Protein AF-A0A2S2PQ22-F1 (afdb_monomer_lite)

pLDDT: mean 82.18, std 16.9, range [36.16, 97.81]

Foldseek 3Di:
DQDDPLVLLLVLLVCVLLVVLVVSLVSLVVSLVVCVPDDDDSLVSVLSNLVSVLSNVLLQDALADDPDPPPDDDPCLCVSVVSLVVSLVSLVVVLVVHPDPVSVLVSVLSNLVSVLVNLVSVLSVVVSVCVVVVHDDDLVVSLVSLVVSVVSDDCRPPNNSNVLLVVLVSLLSNLLSQLVVCLVVLNLPSNVVSLVSNVVSLVVNVSSQPPPDDPDPDPDDDPDPSGHNVSVVSLVSSLVSVLSSCVSCVVVCVVPDPPVVSVVSCVVSVSCVVVVVVVVVVD

Sequence (283 aa):
MPKSQEEIVRLFFNYLSKSNYDEAKEFMERQRLVFLNNAWPKAMFDILCDFALAEKNYYDTNFEPSKNKMLERKEDENYLDFVYKTLYQDLEKLQTEVDDNYVIKLITTLLQFISVRLQFLELYDKLYEIGSLNSWINFSELSETVENIQNDLSNFSPIDQVLRIVRYELDCIQHLFKCHEHLGEWSYFDSLISLKESSDAFILWEKCYQNKEAWRFGSLFMSKSTLPPLLLWFKRFKHMTISKFMLYFYGILVRQSSLREVKNTSETKNLHFFTKMQQLKQK

Radius of gyration: 22.15 Å; chains: 1; bounding box: 46×39×76 Å

Secondary structure (DSSP, 8-state):
-PPPHHHHHHHHHHHHTTT-HHHHHHHHHHHHHHHTTSSS-HHHHHHHHHHHHHHHHHHH---SPPS-TTSSSSSSTTHHHHHHHHHHHHHHHHHHT---HHHHHHHHHHHHHHHHHHHHHHHHHHHHHHHHHTPPP-HHHHHHHHHHHHHH----TTSHHHHHHHHHHHHHHHHHHHHHHHHHTT-HHHHHHHHHHHHHHHHHHHHHHHT--S--S-TTS-----S-HHHHHHHHHHHHHHHHHHHHTHHHHHHHS-HHHHHHHHHHTT-HHHHHHHHHTT-

Organism: Schizaphis graminum (NCBI:txid13262)

Structure (mmCIF, N/CA/C/O backbone):
data_AF-A0A2S2PQ22-F1
#
_entry.id   AF-A0A2S2PQ22-F1
#
loop_
_atom_site.group_PDB
_atom_site.id
_atom_site.type_symbol
_atom_site.label_atom_id
_atom_site.label_alt_id
_atom_site.label_comp_id
_atom_site.label_asym_id
_atom_site.label_entity_id
_atom_site.label_seq_id
_atom_site.pdbx_PDB_ins_code
_atom_site.Cartn_x
_atom_site.Cartn_y
_atom_site.Cartn_z
_atom_site.occupancy
_atom_site.B_iso_or_equiv
_atom_site.auth_seq_id
_atom_site.auth_comp_id
_atom_site.auth_asym_id
_atom_site.auth_atom_id
_atom_site.pdbx_PDB_model_num
ATOM 1 N N . MET A 1 1 ? -16.456 -20.463 24.659 1.00 45.66 1 MET A N 1
ATOM 2 C CA . MET A 1 1 ? -15.633 -19.698 25.620 1.00 45.66 1 MET A CA 1
ATOM 3 C C . MET A 1 1 ? -15.332 -18.336 25.011 1.00 45.66 1 MET A C 1
ATOM 5 O O . MET A 1 1 ? -15.154 -18.300 23.796 1.00 45.66 1 MET A O 1
ATOM 9 N N . PRO A 1 2 ? -15.344 -17.239 25.787 1.00 61.03 2 PRO A N 1
ATOM 10 C CA . PRO A 1 2 ? -14.905 -15.936 25.290 1.00 61.03 2 PRO A CA 1
ATOM 11 C C . PRO A 1 2 ? -13.435 -16.033 24.857 1.00 61.03 2 PRO A C 1
ATOM 13 O O . PRO A 1 2 ? -12.626 -16.623 25.571 1.00 61.03 2 PRO A O 1
ATOM 16 N N . LYS A 1 3 ? -13.112 -15.521 23.665 1.00 70.88 3 LYS A N 1
ATOM 17 C CA . LYS A 1 3 ? -11.728 -15.453 23.166 1.00 70.88 3 LYS A CA 1
ATOM 18 C C . LYS A 1 3 ? -10.921 -14.474 24.020 1.00 70.88 3 LYS A C 1
ATOM 20 O O . LYS A 1 3 ? -11.492 -13.525 24.553 1.00 70.88 3 LYS A O 1
ATOM 25 N N . SER A 1 4 ? -9.611 -14.672 24.154 1.00 83.44 4 SER A N 1
ATOM 26 C CA . SER A 1 4 ? -8.767 -13.653 24.794 1.00 83.44 4 SER A CA 1
ATOM 27 C C . SER A 1 4 ? -8.693 -12.391 23.921 1.00 83.44 4 SER A C 1
ATOM 29 O O . SER A 1 4 ? -8.900 -12.462 22.707 1.00 83.44 4 SER A O 1
ATOM 31 N N . GLN A 1 5 ? -8.371 -11.236 24.518 1.00 83.88 5 GLN A N 1
ATOM 32 C CA . GLN A 1 5 ? -8.155 -9.989 23.766 1.00 83.88 5 GLN A CA 1
ATOM 33 C C . GLN A 1 5 ? -7.093 -10.175 22.670 1.00 83.88 5 GLN A C 1
ATOM 35 O O . GLN A 1 5 ? -7.298 -9.773 21.528 1.00 83.88 5 GLN A O 1
ATOM 40 N N . GLU A 1 6 ? -6.001 -10.870 22.990 1.00 86.88 6 GLU A N 1
ATOM 41 C CA . GLU A 1 6 ? -4.934 -11.173 22.036 1.00 86.88 6 GLU A CA 1
ATOM 42 C C . GLU A 1 6 ? -5.418 -12.029 20.861 1.00 86.88 6 GLU A C 1
ATOM 44 O O . GLU A 1 6 ? -5.073 -11.775 19.705 1.00 86.88 6 GLU A O 1
ATOM 49 N N . GLU A 1 7 ? -6.268 -13.023 21.123 1.00 88.56 7 GLU A N 1
ATOM 50 C CA . GLU A 1 7 ? -6.825 -13.856 20.065 1.00 88.56 7 GLU A CA 1
ATOM 51 C C . GLU A 1 7 ? -7.793 -13.071 19.166 1.00 88.56 7 GLU A C 1
ATOM 53 O O . GLU A 1 7 ? -7.784 -13.268 17.948 1.00 88.56 7 GLU A O 1
ATOM 58 N N . ILE A 1 8 ? -8.594 -12.163 19.734 1.00 89.81 8 ILE A N 1
ATOM 59 C CA . ILE A 1 8 ? -9.489 -11.269 18.980 1.00 89.81 8 ILE A CA 1
ATOM 60 C C . ILE A 1 8 ? -8.676 -10.384 18.034 1.00 89.81 8 ILE A C 1
ATOM 62 O O . ILE A 1 8 ? -8.945 -10.363 16.832 1.00 89.81 8 ILE A O 1
ATOM 66 N N . VAL A 1 9 ? -7.649 -9.718 18.561 1.00 91.19 9 VAL A N 1
ATOM 67 C CA . VAL A 1 9 ? -6.735 -8.858 17.800 1.00 91.19 9 VAL A CA 1
ATOM 68 C C . VAL A 1 9 ? -6.069 -9.646 16.677 1.00 91.19 9 VAL A C 1
ATOM 70 O O . VAL A 1 9 ? -6.156 -9.263 15.510 1.00 91.19 9 VAL A O 1
ATOM 73 N N . ARG A 1 10 ? -5.484 -10.805 16.994 1.00 91.44 10 ARG A N 1
ATOM 74 C CA . ARG A 1 10 ? -4.821 -11.669 16.009 1.00 91.44 10 ARG A CA 1
ATOM 75 C C . ARG A 1 10 ? -5.757 -12.077 14.872 1.00 91.44 10 ARG A C 1
ATOM 77 O O . ARG A 1 10 ? -5.345 -12.085 13.716 1.00 91.44 10 ARG A O 1
ATOM 84 N N . LEU A 1 11 ? -7.001 -12.445 15.180 1.00 92.81 11 LEU A N 1
ATOM 85 C CA . LEU A 1 11 ? -7.972 -12.853 14.163 1.00 92.81 11 LEU A CA 1
ATOM 86 C C . LEU A 1 11 ? -8.418 -11.684 13.286 1.00 92.81 11 LEU A C 1
ATOM 88 O O . LEU A 1 11 ? -8.532 -11.858 12.075 1.00 92.81 11 LEU A O 1
ATOM 92 N N . PHE A 1 12 ? -8.626 -10.508 13.871 1.00 94.19 12 PHE A N 1
ATOM 93 C CA . PHE A 1 12 ? -8.974 -9.301 13.129 1.00 94.19 12 PHE A CA 1
ATOM 94 C C . PHE A 1 12 ? -7.885 -8.904 12.128 1.00 94.19 12 PHE A C 1
ATOM 96 O O . PHE A 1 12 ? -8.161 -8.799 10.934 1.00 94.19 12 PHE A O 1
ATOM 103 N N . PHE A 1 13 ? -6.627 -8.803 12.568 1.00 93.75 13 PHE A N 1
ATOM 104 C CA . PHE A 1 13 ? -5.512 -8.498 11.664 1.00 93.75 13 PHE A CA 1
ATOM 105 C C . PHE A 1 13 ? -5.231 -9.632 10.660 1.00 93.75 13 PHE A C 1
ATOM 107 O O . PHE A 1 13 ? -4.723 -9.381 9.567 1.00 93.75 13 PHE A O 1
ATOM 114 N N . ASN A 1 14 ? -5.637 -10.871 10.954 1.00 92.25 14 ASN A N 1
ATOM 115 C CA . ASN A 1 14 ? -5.610 -11.964 9.979 1.00 92.25 14 ASN A CA 1
ATOM 116 C C . ASN A 1 14 ? -6.673 -11.821 8.879 1.00 92.25 14 ASN A C 1
ATOM 118 O O . ASN A 1 14 ? -6.410 -12.211 7.744 1.00 92.25 14 ASN A O 1
ATOM 122 N N . TYR A 1 15 ? -7.850 -11.262 9.173 1.00 93.00 15 TYR A N 1
ATOM 123 C CA . TYR A 1 15 ? -8.813 -10.915 8.123 1.00 93.00 15 TYR A CA 1
ATOM 124 C C . TYR A 1 15 ? -8.281 -9.779 7.247 1.00 93.00 15 TYR A C 1
ATOM 126 O O . TYR A 1 15 ? -8.257 -9.907 6.023 1.00 93.00 15 TYR A O 1
ATOM 134 N N . LEU A 1 16 ? -7.764 -8.716 7.867 1.00 92.81 16 LEU A N 1
ATOM 135 C CA . LEU A 1 16 ? -7.180 -7.582 7.150 1.00 92.81 16 LEU A CA 1
ATOM 136 C C . LEU A 1 16 ? -5.977 -7.982 6.279 1.00 92.81 16 LEU A C 1
ATOM 138 O O . LEU A 1 16 ? -5.870 -7.527 5.144 1.00 92.81 16 LEU A O 1
ATOM 142 N N . SER A 1 17 ? -5.108 -8.887 6.749 1.00 91.06 17 SER A N 1
ATOM 143 C CA . SER A 1 17 ? -3.941 -9.352 5.973 1.00 91.06 17 SER A CA 1
ATOM 144 C C . SER A 1 17 ? -4.299 -10.209 4.748 1.00 91.06 17 SER A C 1
ATOM 146 O O . SER A 1 17 ? -3.458 -10.474 3.885 1.00 91.06 17 SER A O 1
ATOM 148 N N . LYS A 1 18 ? -5.560 -10.636 4.661 1.00 89.94 18 LYS A N 1
ATOM 149 C CA . LYS A 1 18 ? -6.150 -11.327 3.509 1.00 89.94 18 LYS A CA 1
ATOM 150 C C . LYS A 1 18 ? -7.113 -10.430 2.733 1.00 89.94 18 LYS A C 1
ATOM 152 O O . LYS A 1 18 ? -7.864 -10.929 1.902 1.00 89.94 18 LYS A O 1
ATOM 157 N N . SER A 1 19 ? -7.120 -9.131 3.035 1.00 88.94 19 SER A N 1
ATOM 158 C CA . SER A 1 19 ? -7.988 -8.138 2.402 1.00 88.94 19 SER A CA 1
ATOM 159 C C . SER A 1 19 ? -9.490 -8.435 2.546 1.00 88.94 19 SER A C 1
ATOM 161 O O . SER A 1 19 ? -10.295 -8.044 1.699 1.00 88.94 19 SER A O 1
ATOM 163 N N . ASN A 1 20 ? -9.867 -9.107 3.641 1.00 90.69 20 ASN A N 1
ATOM 164 C CA . ASN A 1 20 ? -11.245 -9.421 4.025 1.00 90.69 20 ASN A CA 1
ATOM 165 C C . ASN A 1 20 ? -11.770 -8.355 5.000 1.00 90.69 20 ASN A C 1
ATOM 167 O O . ASN A 1 20 ? -11.992 -8.616 6.184 1.00 90.69 20 ASN A O 1
ATOM 171 N N . TYR A 1 21 ? -11.865 -7.113 4.521 1.00 92.38 21 TYR A N 1
ATOM 172 C CA . TYR A 1 21 ? -12.184 -5.946 5.351 1.00 92.38 21 TYR A CA 1
ATOM 173 C C . TYR A 1 21 ? -13.610 -5.979 5.912 1.00 92.38 21 TYR A C 1
ATOM 175 O O . TYR A 1 21 ? -13.822 -5.641 7.077 1.00 92.38 21 TYR A O 1
ATOM 183 N N . ASP A 1 22 ? -14.578 -6.429 5.108 1.00 91.69 22 ASP A N 1
ATOM 184 C CA . ASP A 1 22 ? -15.981 -6.516 5.522 1.00 91.69 22 ASP A CA 1
ATOM 185 C C . ASP A 1 22 ? -16.152 -7.587 6.613 1.00 91.69 22 ASP A C 1
ATOM 187 O O . ASP A 1 22 ? -16.765 -7.336 7.651 1.00 91.69 22 ASP A O 1
ATOM 191 N N . GLU A 1 23 ? -15.509 -8.748 6.454 1.00 93.69 23 GLU A N 1
ATOM 192 C CA . GLU A 1 23 ? -15.498 -9.805 7.465 1.00 93.69 23 GLU A CA 1
ATOM 193 C C . GLU A 1 23 ? -14.753 -9.385 8.738 1.00 93.69 23 GLU A C 1
ATOM 195 O O . GLU A 1 23 ? -15.161 -9.768 9.837 1.00 93.69 23 GLU A O 1
ATOM 200 N N . ALA A 1 24 ? -13.681 -8.593 8.619 1.00 94.75 24 ALA A N 1
ATOM 201 C CA . ALA A 1 24 ? -12.964 -8.038 9.766 1.00 94.75 24 ALA A CA 1
ATOM 202 C C . ALA A 1 24 ? -13.873 -7.115 10.594 1.00 94.75 24 ALA A C 1
ATOM 204 O O . ALA A 1 24 ? -13.927 -7.240 11.822 1.00 94.75 24 ALA A O 1
ATOM 205 N N . LYS A 1 25 ? -14.622 -6.234 9.919 1.00 95.56 25 LYS A N 1
ATOM 206 C CA . LYS A 1 25 ? -15.601 -5.344 10.548 1.00 95.56 25 LYS A CA 1
ATOM 207 C C . LYS A 1 25 ? -16.723 -6.132 11.218 1.00 95.56 25 LYS A C 1
ATOM 209 O O . LYS A 1 25 ? -16.941 -5.973 12.417 1.00 95.56 25 LYS A O 1
ATOM 214 N N . GLU A 1 26 ? -17.386 -7.032 10.488 1.00 94.56 26 GLU A N 1
ATOM 215 C CA . GLU A 1 26 ? -18.457 -7.865 11.051 1.00 94.56 26 GLU A CA 1
ATOM 216 C C . GLU A 1 26 ? -17.972 -8.679 12.258 1.00 94.56 26 GLU A C 1
ATOM 218 O O . GLU A 1 26 ? -18.692 -8.855 13.244 1.00 94.56 26 GLU A O 1
ATOM 223 N N . PHE A 1 27 ? -16.740 -9.194 12.199 1.00 94.12 27 PHE A N 1
ATOM 224 C CA . PHE A 1 27 ? -16.133 -9.911 13.311 1.00 94.12 27 PHE A CA 1
ATOM 225 C C . PHE A 1 27 ? -16.021 -9.026 14.558 1.00 94.12 27 PHE A C 1
ATOM 227 O O . PHE A 1 27 ? -16.414 -9.473 15.641 1.00 94.12 27 PHE A O 1
ATOM 234 N N . MET A 1 28 ? -15.542 -7.787 14.416 1.00 93.38 28 MET A N 1
ATOM 235 C CA . MET A 1 28 ? -15.415 -6.846 15.533 1.00 93.38 28 MET A CA 1
ATOM 236 C C . MET A 1 28 ? -16.765 -6.391 16.085 1.00 93.38 28 MET A C 1
ATOM 238 O O . MET A 1 28 ? -16.939 -6.378 17.304 1.00 93.38 28 MET A O 1
ATOM 242 N N . GLU A 1 29 ? -17.760 -6.140 15.235 1.00 92.56 29 GLU A N 1
ATOM 243 C CA . GLU A 1 29 ? -19.125 -5.819 15.674 1.00 92.56 29 GLU A CA 1
ATOM 244 C C . GLU A 1 29 ? -19.740 -6.955 16.505 1.00 92.56 29 GLU A C 1
ATOM 246 O O . GLU A 1 29 ? -20.375 -6.709 17.535 1.00 92.56 29 GLU A O 1
ATOM 251 N N . ARG A 1 30 ? -19.504 -8.215 16.110 1.00 90.75 30 ARG A N 1
ATOM 252 C CA . ARG A 1 30 ? -19.938 -9.394 16.877 1.00 90.75 30 ARG A CA 1
ATOM 253 C C . ARG A 1 30 ? -19.198 -9.511 18.206 1.00 90.75 30 ARG A C 1
ATOM 255 O O . ARG A 1 30 ? -19.835 -9.816 19.212 1.00 90.75 30 ARG A O 1
ATOM 262 N N . GLN A 1 31 ? -17.881 -9.281 18.238 1.00 88.19 31 GLN A N 1
ATOM 263 C CA . GLN A 1 31 ? -17.128 -9.305 19.500 1.00 88.19 31 GLN A CA 1
ATOM 264 C C . GLN A 1 31 ? -17.596 -8.199 20.449 1.00 88.19 31 GLN A C 1
ATOM 266 O O . GLN A 1 31 ? -17.778 -8.473 21.633 1.00 88.19 31 GLN A O 1
ATOM 271 N N . ARG A 1 32 ? -17.896 -6.999 19.936 1.00 87.31 32 ARG A N 1
ATOM 272 C CA . ARG A 1 32 ? -18.442 -5.891 20.730 1.00 87.31 32 ARG A CA 1
ATOM 273 C C . ARG A 1 32 ? -19.665 -6.341 21.530 1.00 87.31 32 ARG A C 1
ATOM 275 O O . ARG A 1 32 ? -19.692 -6.142 22.735 1.00 87.31 32 ARG A O 1
ATOM 282 N N . LEU A 1 33 ? -20.624 -7.031 20.902 1.00 83.25 33 LEU A N 1
ATOM 283 C CA . LEU A 1 33 ? -21.841 -7.527 21.568 1.00 83.25 33 LEU A CA 1
ATOM 284 C C . LEU A 1 33 ? -21.566 -8.551 22.684 1.00 83.25 33 LEU A C 1
ATOM 286 O O . LEU A 1 33 ? -22.302 -8.599 23.666 1.00 83.25 33 LEU A O 1
ATOM 290 N N . VAL A 1 34 ? -20.517 -9.363 22.542 1.00 80.69 34 VAL A N 1
ATOM 291 C CA . VAL A 1 34 ? -20.142 -10.403 23.517 1.00 80.69 34 VAL A CA 1
ATOM 292 C C . VAL A 1 34 ? -19.378 -9.814 24.710 1.00 80.69 34 VAL A C 1
ATOM 294 O O . VAL A 1 34 ? -19.483 -10.335 25.820 1.00 80.69 34 VAL A O 1
ATOM 297 N N . PHE A 1 35 ? -18.629 -8.729 24.499 1.00 74.06 35 PHE A N 1
ATOM 298 C CA . PHE A 1 35 ? -17.703 -8.148 25.477 1.00 74.06 35 PHE A CA 1
ATOM 299 C C . PHE A 1 35 ? -18.180 -6.837 26.117 1.00 74.06 35 PHE A C 1
ATOM 301 O O . PHE A 1 35 ? -17.424 -6.246 26.879 1.00 74.06 35 PHE A O 1
ATOM 308 N N . LEU A 1 36 ? -19.437 -6.422 25.904 1.00 60.56 36 LEU A N 1
ATOM 309 C CA . LEU A 1 36 ? -20.030 -5.201 26.486 1.00 60.56 36 LEU A CA 1
ATOM 310 C C . LEU A 1 36 ? -19.857 -5.058 28.016 1.00 60.56 36 LEU A C 1
ATOM 312 O O . LEU A 1 36 ? -19.952 -3.945 28.521 1.00 60.56 36 LEU A O 1
ATOM 316 N N . ASN A 1 37 ? -19.574 -6.153 28.735 1.00 57.59 37 ASN A N 1
ATOM 317 C CA . ASN A 1 37 ? -19.413 -6.181 30.193 1.00 57.59 37 ASN A CA 1
ATOM 318 C C . ASN A 1 37 ? -17.973 -6.461 30.689 1.00 57.59 37 ASN A C 1
ATOM 320 O O . ASN A 1 37 ? -17.785 -6.591 31.895 1.00 57.59 37 ASN A O 1
ATOM 324 N N . ASN A 1 38 ? -16.964 -6.570 29.810 1.00 60.41 38 ASN A N 1
ATOM 325 C CA . ASN A 1 38 ? -15.583 -6.929 30.178 1.00 60.41 38 ASN A CA 1
ATOM 326 C C . ASN A 1 38 ? -14.539 -5.957 29.594 1.00 60.41 38 ASN A C 1
ATOM 328 O O . ASN A 1 38 ? -14.633 -5.632 28.421 1.00 60.41 38 ASN A O 1
ATOM 332 N N . ALA A 1 39 ? -13.526 -5.616 30.410 1.00 66.50 39 ALA A N 1
ATOM 333 C CA . ALA A 1 39 ? -12.152 -5.092 30.203 1.00 66.50 39 ALA A CA 1
ATOM 334 C C . ALA A 1 39 ? -11.712 -4.284 28.948 1.00 66.50 39 ALA A C 1
ATOM 336 O O . ALA A 1 39 ? -10.720 -3.570 29.052 1.00 66.50 39 ALA A O 1
ATOM 337 N N . TRP A 1 40 ? -12.354 -4.371 27.778 1.00 79.50 40 TRP A N 1
ATOM 338 C CA . TRP A 1 40 ? -11.997 -3.591 26.586 1.00 79.50 40 TRP A CA 1
ATOM 339 C C . TRP A 1 40 ? -12.886 -2.350 26.444 1.00 79.50 40 TRP A C 1
ATOM 341 O O . TRP A 1 40 ? -14.112 -2.471 26.517 1.00 79.50 40 TRP A O 1
ATOM 351 N N . PRO A 1 41 ? -12.310 -1.162 26.193 1.00 83.44 41 PRO A N 1
ATOM 352 C CA . PRO A 1 41 ? -13.096 0.040 25.959 1.00 83.44 41 PRO A CA 1
ATOM 353 C C . PRO A 1 41 ? -14.012 -0.134 24.750 1.00 83.44 41 PRO A C 1
ATOM 355 O O . PRO A 1 41 ? -13.570 -0.563 23.685 1.00 83.44 41 PRO A O 1
ATOM 358 N N . LYS A 1 42 ? -15.284 0.259 24.876 1.00 86.69 42 LYS A N 1
ATOM 359 C CA . LYS A 1 42 ? -16.239 0.216 23.756 1.00 86.69 42 LYS A CA 1
ATOM 360 C C . LYS A 1 42 ? -15.704 0.958 22.523 1.00 86.69 42 LYS A C 1
ATOM 362 O O . LYS A 1 42 ? -15.808 0.433 21.419 1.00 86.69 42 LYS A O 1
ATOM 367 N N . ALA A 1 43 ? -15.085 2.120 22.744 1.00 90.25 43 ALA A N 1
ATOM 368 C CA . ALA A 1 43 ? -14.474 2.936 21.698 1.00 90.25 43 ALA A CA 1
ATOM 369 C C . ALA A 1 43 ? -13.436 2.160 20.870 1.00 90.25 43 ALA A C 1
ATOM 371 O O . ALA A 1 43 ? -13.349 2.368 19.667 1.00 90.25 43 ALA A O 1
ATOM 372 N N . MET A 1 44 ? -12.718 1.203 21.472 1.00 91.38 44 MET A N 1
ATOM 373 C CA . MET A 1 44 ? -11.737 0.387 20.754 1.00 91.38 44 MET A CA 1
ATOM 374 C C . MET A 1 44 ? -12.382 -0.444 19.640 1.00 91.38 44 MET A C 1
ATOM 376 O O . MET A 1 44 ? -11.834 -0.556 18.548 1.00 91.38 44 MET A O 1
ATOM 380 N N . PHE A 1 45 ? -13.564 -1.017 19.886 1.00 91.94 45 PHE A N 1
ATOM 381 C CA . PHE A 1 45 ? -14.274 -1.788 18.862 1.00 91.94 45 PHE A CA 1
ATOM 382 C C . PHE A 1 45 ? -14.750 -0.905 17.711 1.00 91.94 45 PHE A C 1
ATOM 384 O O . PHE A 1 45 ? -14.666 -1.325 16.559 1.00 91.94 45 PHE A O 1
ATOM 391 N N . ASP A 1 46 ? -15.246 0.291 18.029 1.00 93.00 46 ASP A N 1
ATOM 392 C CA . ASP A 1 46 ? -15.745 1.245 17.039 1.00 93.00 46 ASP A CA 1
ATOM 393 C C . ASP A 1 46 ? -14.582 1.720 16.144 1.00 93.00 46 ASP A C 1
ATOM 395 O O . ASP A 1 46 ? -14.643 1.553 14.926 1.00 93.00 46 ASP A O 1
ATOM 399 N N . ILE A 1 47 ? -13.456 2.115 16.750 1.00 95.56 47 ILE A N 1
ATOM 400 C CA . ILE A 1 47 ? -12.220 2.494 16.045 1.00 95.56 47 ILE A CA 1
ATOM 401 C C . ILE A 1 47 ? -11.710 1.366 15.138 1.00 95.56 47 ILE A C 1
ATOM 403 O O . ILE A 1 47 ? -11.333 1.617 13.998 1.00 95.56 47 ILE A O 1
ATOM 407 N N . LEU A 1 48 ? -11.690 0.109 15.600 1.00 95.50 48 LEU A N 1
ATOM 408 C CA . LEU A 1 48 ? -11.228 -1.014 14.771 1.00 95.50 48 LEU A CA 1
ATOM 409 C C . LEU A 1 48 ? -12.174 -1.307 13.594 1.00 95.50 48 LEU A C 1
ATOM 411 O O . LEU A 1 48 ? -11.714 -1.718 12.527 1.00 95.50 48 LEU A O 1
ATOM 415 N N . CYS A 1 49 ? -13.482 -1.092 13.755 1.00 95.75 49 CYS A N 1
ATOM 416 C CA . CYS A 1 49 ? -14.430 -1.196 12.645 1.00 95.75 49 CYS A CA 1
ATOM 417 C C . CYS A 1 49 ? -14.168 -0.113 11.595 1.00 95.75 49 CYS A C 1
ATOM 419 O O . CYS A 1 49 ? -14.105 -0.420 10.402 1.00 95.75 49 CYS A O 1
ATOM 421 N N . ASP A 1 50 ? -13.975 1.126 12.039 1.00 95.94 50 ASP A N 1
ATOM 422 C CA . ASP A 1 50 ? -13.695 2.263 11.164 1.00 95.94 50 ASP A CA 1
ATOM 423 C C . ASP A 1 50 ? -12.326 2.123 10.486 1.00 95.94 50 ASP A C 1
ATOM 425 O O . ASP A 1 50 ? -12.200 2.371 9.289 1.00 95.94 50 ASP A O 1
ATOM 429 N N . PHE A 1 51 ? -11.327 1.593 11.194 1.00 96.38 51 PHE A N 1
ATOM 430 C CA . PHE A 1 51 ? -10.018 1.249 10.642 1.00 96.38 51 PHE A CA 1
ATOM 431 C C . PHE A 1 51 ? -10.111 0.220 9.505 1.00 96.38 51 PHE A C 1
ATOM 433 O O . PHE A 1 51 ? -9.482 0.388 8.461 1.00 96.38 51 PHE A O 1
ATOM 440 N N . ALA A 1 52 ? -10.919 -0.836 9.664 1.00 96.06 52 ALA A N 1
ATOM 441 C CA . ALA A 1 52 ? -11.115 -1.830 8.606 1.00 96.06 52 ALA A CA 1
ATOM 442 C C . ALA A 1 52 ? -11.738 -1.213 7.340 1.00 96.06 52 ALA A C 1
ATOM 444 O O . ALA A 1 52 ? -11.347 -1.564 6.225 1.00 96.06 52 ALA A O 1
ATOM 445 N N . LEU A 1 53 ? -12.682 -0.281 7.505 1.00 94.25 53 LEU A N 1
ATOM 446 C CA . LEU A 1 53 ? -13.285 0.455 6.391 1.00 94.25 53 LEU A CA 1
ATOM 447 C C . LEU A 1 53 ? -12.301 1.433 5.750 1.00 94.25 53 LEU A C 1
ATOM 449 O O . LEU A 1 53 ? -12.255 1.516 4.525 1.00 94.25 53 LEU A O 1
ATOM 453 N N . ALA A 1 54 ? -11.507 2.141 6.555 1.00 94.94 54 ALA A N 1
ATOM 454 C CA . ALA A 1 54 ? -10.478 3.052 6.068 1.00 94.94 54 ALA A CA 1
ATOM 455 C C . ALA A 1 54 ? -9.468 2.310 5.181 1.00 94.94 54 ALA A C 1
ATOM 457 O O . ALA A 1 54 ? -9.240 2.724 4.048 1.00 94.94 54 ALA A O 1
ATOM 458 N N . GLU A 1 55 ? -8.962 1.154 5.627 1.00 94.12 55 GLU A N 1
ATOM 459 C CA . GLU A 1 55 ? -8.042 0.332 4.829 1.00 94.12 55 GLU A CA 1
ATOM 460 C C . GLU A 1 55 ? -8.688 -0.196 3.540 1.00 94.12 55 GLU A C 1
ATOM 462 O O . GLU A 1 55 ? -8.043 -0.210 2.491 1.00 94.12 55 GLU A O 1
ATOM 467 N N . LYS A 1 56 ? -9.967 -0.593 3.573 1.00 92.31 56 LYS A N 1
ATOM 468 C CA . LYS A 1 56 ? -10.703 -0.973 2.356 1.00 92.31 56 LYS A CA 1
ATOM 469 C C . LYS A 1 56 ? -10.743 0.185 1.359 1.00 92.31 56 LYS A C 1
ATOM 471 O O . LYS A 1 56 ? -10.356 0.019 0.204 1.00 92.31 56 LYS A O 1
ATOM 476 N N . ASN A 1 57 ? -11.179 1.353 1.826 1.00 90.75 57 ASN A N 1
ATOM 477 C CA . ASN A 1 57 ? -11.317 2.553 1.010 1.00 90.75 57 ASN A CA 1
ATOM 478 C C . ASN A 1 57 ? -9.964 3.027 0.467 1.00 90.75 57 ASN A C 1
ATOM 480 O O . ASN A 1 57 ? -9.896 3.483 -0.671 1.00 90.75 57 ASN A O 1
ATOM 484 N N . TYR A 1 58 ? -8.884 2.871 1.233 1.00 92.94 58 TYR A N 1
ATOM 485 C CA . TYR A 1 58 ? -7.526 3.169 0.789 1.00 92.94 58 TYR A CA 1
ATOM 486 C C . TYR A 1 58 ? -7.138 2.370 -0.458 1.00 92.94 58 TYR A C 1
ATOM 488 O O . TYR A 1 58 ? -6.743 2.949 -1.468 1.00 92.94 58 TYR A O 1
ATOM 496 N N . TYR A 1 59 ? -7.314 1.046 -0.436 1.00 90.19 59 TYR A N 1
ATOM 497 C CA . TYR A 1 59 ? -6.996 0.208 -1.597 1.00 90.19 59 TYR A CA 1
ATOM 498 C C . TYR A 1 59 ? -7.984 0.394 -2.760 1.00 90.19 59 TYR A C 1
ATOM 500 O O . TYR A 1 59 ? -7.592 0.249 -3.926 1.00 90.19 59 TYR A O 1
ATOM 508 N N . ASP A 1 60 ? -9.238 0.737 -2.452 1.00 87.50 60 ASP A N 1
ATOM 509 C CA . ASP A 1 60 ? -10.281 1.043 -3.435 1.00 87.50 60 ASP A CA 1
ATOM 510 C C . ASP A 1 60 ? -10.132 2.439 -4.073 1.00 87.50 60 ASP A C 1
ATOM 512 O O . ASP A 1 60 ? -10.738 2.717 -5.112 1.00 87.50 60 ASP A O 1
ATOM 516 N N . THR A 1 61 ? -9.281 3.304 -3.517 1.00 85.69 61 THR A N 1
ATOM 517 C CA . THR A 1 61 ? -9.038 4.649 -4.044 1.00 85.69 61 THR A CA 1
ATOM 518 C C . THR A 1 61 ? -8.188 4.608 -5.308 1.00 85.69 61 THR A C 1
ATOM 520 O O . THR A 1 61 ? -7.188 3.895 -5.419 1.00 85.69 61 THR A O 1
ATOM 523 N N . ASN A 1 62 ? -8.599 5.399 -6.300 1.00 81.62 62 ASN A N 1
ATOM 524 C CA . ASN A 1 62 ? -7.861 5.557 -7.543 1.00 81.62 62 ASN A CA 1
ATOM 525 C C . ASN A 1 62 ? -7.009 6.832 -7.520 1.00 81.62 62 ASN A C 1
ATOM 527 O O . ASN A 1 62 ? -7.511 7.929 -7.776 1.00 81.62 62 ASN A O 1
ATOM 531 N N . PHE A 1 63 ? -5.709 6.656 -7.304 1.00 78.81 63 PHE A N 1
ATOM 532 C CA . PHE A 1 63 ? -4.721 7.737 -7.269 1.00 78.81 63 PHE A CA 1
ATOM 533 C C . PHE A 1 63 ? -4.291 8.233 -8.670 1.00 78.81 63 PHE A C 1
ATOM 535 O O . PHE A 1 63 ? -3.532 9.191 -8.793 1.00 78.81 63 PHE A O 1
ATOM 542 N N . GLU A 1 64 ? -4.782 7.637 -9.768 1.00 73.50 64 GLU A N 1
ATOM 543 C CA . GLU A 1 64 ? -4.443 8.086 -11.129 1.00 73.50 64 GLU A CA 1
ATOM 544 C C . GLU A 1 64 ? -5.131 9.400 -11.513 1.00 73.50 64 GLU A C 1
ATOM 546 O O . GLU A 1 64 ? -6.336 9.514 -11.315 1.00 73.50 64 GLU A O 1
ATOM 551 N N . PRO A 1 65 ? -4.462 10.353 -12.184 1.00 65.75 65 PRO A N 1
ATOM 552 C CA . PRO A 1 65 ? -5.136 11.530 -12.716 1.00 65.75 65 PRO A CA 1
ATOM 553 C C . PRO A 1 65 ? -6.220 11.190 -13.743 1.00 65.75 65 PRO A C 1
ATOM 555 O O . PRO A 1 65 ? -5.948 10.622 -14.803 1.00 65.75 65 PRO A O 1
ATOM 558 N N . SER A 1 66 ? -7.471 11.566 -13.449 1.00 61.62 66 SER A N 1
ATOM 559 C CA . SER A 1 66 ? -8.580 11.391 -14.386 1.00 61.62 66 SER A CA 1
ATOM 560 C C . SER A 1 66 ? -8.525 12.459 -15.485 1.00 61.62 66 SER A C 1
ATOM 562 O O . SER A 1 66 ? -8.310 13.647 -15.242 1.00 61.62 66 SER A O 1
ATOM 564 N N . LYS A 1 67 ? -8.721 12.040 -16.742 1.00 54.47 67 LYS A N 1
ATOM 565 C CA . LYS A 1 67 ? -8.703 12.954 -17.901 1.00 54.47 67 LYS A CA 1
ATOM 566 C C . LYS A 1 67 ? -9.922 13.885 -17.962 1.00 54.47 67 LYS A C 1
ATOM 568 O O . LYS A 1 67 ? -9.874 14.890 -18.663 1.00 54.47 67 LYS A O 1
ATOM 573 N N . ASN A 1 68 ? -10.986 13.582 -17.216 1.00 50.41 68 ASN A N 1
ATOM 574 C CA . ASN A 1 68 ? -12.223 14.359 -17.181 1.00 50.41 68 ASN A CA 1
ATOM 575 C C . ASN A 1 68 ? -12.384 15.036 -15.811 1.00 50.41 68 ASN A C 1
ATOM 577 O O . ASN A 1 68 ? -13.052 14.517 -14.924 1.00 50.41 68 ASN A O 1
ATOM 581 N N . LYS A 1 69 ? -11.807 16.234 -15.662 1.00 50.62 69 LYS A N 1
ATOM 582 C CA . LYS A 1 69 ? -11.854 17.065 -14.439 1.00 50.62 69 LYS A CA 1
ATOM 583 C C . LYS A 1 69 ? -13.253 17.567 -14.026 1.00 50.62 69 LYS A C 1
ATOM 585 O O . LYS A 1 69 ? -13.355 18.339 -13.080 1.00 50.62 69 LYS A O 1
ATOM 590 N N . MET A 1 70 ? -14.325 17.199 -14.729 1.00 41.62 70 MET A N 1
ATOM 591 C CA . MET A 1 70 ? -15.621 17.873 -14.588 1.00 41.62 70 MET A CA 1
ATOM 592 C C . MET A 1 70 ? -16.597 17.241 -13.585 1.00 41.62 70 MET A C 1
ATOM 594 O O . MET A 1 70 ? -17.627 17.859 -13.342 1.00 41.62 70 MET A O 1
ATOM 598 N N . LEU A 1 71 ? -16.315 16.066 -12.999 1.00 44.41 71 LEU A N 1
ATOM 599 C CA . LEU A 1 71 ? -17.327 15.379 -12.176 1.00 44.41 71 LEU A CA 1
ATOM 600 C C . LEU A 1 71 ? -16.870 14.591 -10.936 1.00 44.41 71 LEU A C 1
ATOM 602 O O . LEU A 1 71 ? -17.749 14.175 -10.198 1.00 44.41 71 LEU A O 1
ATOM 606 N N . GLU A 1 72 ? -15.578 14.384 -10.651 1.00 45.78 72 GLU A N 1
ATOM 607 C CA . GLU A 1 72 ? -15.214 13.359 -9.639 1.00 45.78 72 GLU A CA 1
ATOM 608 C C . GLU A 1 72 ? -14.165 13.751 -8.585 1.00 45.78 72 GLU A C 1
ATOM 610 O O . GLU A 1 72 ? -13.722 12.889 -7.839 1.00 45.78 72 GLU A O 1
ATOM 615 N N . ARG A 1 73 ? -13.733 15.015 -8.476 1.00 46.50 73 ARG A N 1
ATOM 616 C CA . ARG A 1 73 ? -12.624 15.367 -7.559 1.00 46.50 73 ARG A CA 1
ATOM 617 C C . ARG A 1 73 ? -12.702 16.756 -6.956 1.00 46.50 73 ARG A C 1
ATOM 619 O O . ARG A 1 73 ? -11.880 17.613 -7.251 1.00 46.50 73 ARG A O 1
ATOM 626 N N . LYS A 1 74 ? -13.718 17.017 -6.146 1.00 43.66 74 LYS A N 1
ATOM 627 C CA . LYS A 1 74 ? -13.646 18.167 -5.230 1.00 43.66 74 LYS A CA 1
ATOM 628 C C . LYS A 1 74 ? -14.071 17.847 -3.806 1.00 43.66 74 LYS A C 1
ATOM 630 O O . LYS A 1 74 ? -13.651 18.562 -2.910 1.00 43.66 74 LYS A O 1
ATOM 635 N N . GLU A 1 75 ? -14.850 16.788 -3.594 1.00 43.16 75 GLU A N 1
ATOM 636 C CA . GLU A 1 75 ? -15.339 16.433 -2.255 1.00 43.16 75 GLU A CA 1
ATOM 637 C C . GLU A 1 75 ? -14.545 15.279 -1.608 1.00 43.16 75 GLU A C 1
ATOM 639 O O . GLU A 1 75 ? -14.418 15.262 -0.389 1.00 43.16 75 GLU A O 1
ATOM 644 N N . ASP A 1 76 ? -13.904 14.402 -2.398 1.00 55.06 76 ASP A N 1
ATOM 645 C CA . ASP A 1 76 ? -13.224 13.191 -1.894 1.00 55.06 76 ASP A CA 1
ATOM 646 C C . ASP A 1 76 ? -11.685 13.271 -1.798 1.00 55.06 76 ASP A C 1
ATOM 648 O O . ASP A 1 76 ? -11.080 12.371 -1.218 1.00 55.06 76 ASP A O 1
ATOM 652 N N . GLU A 1 77 ? -11.027 14.316 -2.330 1.00 57.84 77 GLU A N 1
ATOM 653 C CA . GLU A 1 77 ? -9.544 14.378 -2.401 1.00 57.84 77 GLU A CA 1
ATOM 654 C C . GLU A 1 77 ? -8.871 14.291 -1.017 1.00 57.84 77 GLU A C 1
ATOM 656 O O . GLU A 1 77 ? -7.787 13.733 -0.906 1.00 57.84 77 GLU A O 1
ATOM 661 N N . ASN A 1 78 ? -9.557 14.718 0.049 1.00 71.19 78 ASN A N 1
ATOM 662 C CA . ASN A 1 78 ? -9.039 14.678 1.421 1.00 71.19 78 ASN A CA 1
ATOM 663 C C . ASN A 1 78 ? -9.812 13.724 2.344 1.00 71.19 78 ASN A C 1
ATOM 665 O O . ASN A 1 78 ? -9.609 13.757 3.557 1.00 71.19 78 ASN A O 1
ATOM 669 N N . TYR A 1 79 ? -10.722 12.896 1.818 1.00 85.88 79 TYR A N 1
ATOM 670 C CA . TYR A 1 79 ? -11.557 12.044 2.671 1.00 85.88 79 TYR A CA 1
ATOM 671 C C . TYR A 1 79 ? -10.710 11.052 3.474 1.00 85.88 79 TYR A C 1
ATOM 673 O O . TYR A 1 79 ? -10.875 10.945 4.687 1.00 85.88 79 TYR A O 1
ATOM 681 N N . LEU A 1 80 ? -9.775 10.356 2.820 1.00 90.56 80 LEU A N 1
ATOM 682 C CA . LEU A 1 80 ? -8.907 9.398 3.506 1.00 90.56 80 LEU A CA 1
ATOM 683 C C . LEU A 1 80 ? -7.978 10.084 4.507 1.00 90.56 80 LEU A C 1
ATOM 685 O O . LEU A 1 80 ? -7.862 9.604 5.630 1.00 90.56 80 LEU A O 1
ATOM 689 N N . ASP A 1 81 ? -7.369 11.212 4.133 1.00 92.56 81 ASP A N 1
ATOM 690 C CA . ASP A 1 81 ? -6.535 12.009 5.039 1.00 92.56 81 ASP A CA 1
ATOM 691 C C . ASP A 1 81 ? -7.316 12.413 6.300 1.00 92.56 81 ASP A C 1
ATOM 693 O O . ASP A 1 81 ? -6.860 12.182 7.420 1.00 92.56 81 ASP A O 1
ATOM 697 N N . PHE A 1 82 ? -8.543 12.914 6.124 1.00 93.25 82 PHE A N 1
ATOM 698 C CA . PHE A 1 82 ? -9.445 13.237 7.225 1.00 93.25 82 PHE A CA 1
ATOM 699 C C . PHE A 1 82 ? -9.758 12.010 8.091 1.00 93.25 82 PHE A C 1
ATOM 701 O O . PHE A 1 82 ? -9.582 12.070 9.305 1.00 93.25 82 PHE A O 1
ATOM 708 N N . VAL A 1 83 ? -10.168 10.889 7.488 1.00 94.81 83 VAL A N 1
ATOM 709 C CA . VAL A 1 83 ? -10.516 9.657 8.215 1.00 94.81 83 VAL A CA 1
ATOM 710 C C . VAL A 1 83 ? -9.336 9.139 9.033 1.00 94.81 83 VAL A C 1
ATOM 712 O O . VAL A 1 83 ? -9.500 8.847 10.217 1.00 94.81 83 VAL A O 1
ATOM 715 N N . TYR A 1 84 ? -8.143 9.049 8.444 1.00 96.88 84 TYR A N 1
ATOM 716 C CA . TYR A 1 84 ? -6.954 8.588 9.158 1.00 96.88 84 TYR A CA 1
ATOM 717 C C . TYR A 1 84 ? -6.541 9.563 10.268 1.00 96.88 84 TYR A C 1
ATOM 719 O O . TYR A 1 84 ? -6.202 9.110 11.360 1.00 96.88 84 TYR A O 1
ATOM 727 N N . LYS A 1 85 ? -6.638 10.883 10.056 1.00 97.00 85 LYS A N 1
ATOM 728 C CA . LYS A 1 85 ? -6.389 11.884 11.110 1.00 97.00 85 LYS A CA 1
ATOM 729 C C . LYS A 1 85 ? -7.396 11.794 12.255 1.00 97.00 85 LYS A C 1
ATOM 731 O O . LYS A 1 85 ? -6.994 11.898 13.411 1.00 97.00 85 LYS A O 1
ATOM 736 N N . THR A 1 86 ? -8.677 11.565 11.966 1.00 97.12 86 THR A N 1
ATOM 737 C CA . THR A 1 86 ? -9.700 11.339 12.998 1.00 97.12 86 THR A CA 1
ATOM 738 C C . THR A 1 86 ? -9.412 10.064 13.786 1.00 97.12 86 THR A C 1
ATOM 740 O O . THR A 1 86 ? -9.346 10.122 15.010 1.00 97.12 86 THR A O 1
ATOM 743 N N . LEU A 1 87 ? -9.132 8.944 13.108 1.00 97.62 87 LEU A N 1
ATOM 744 C CA . LEU A 1 87 ? -8.750 7.688 13.768 1.00 97.62 87 LEU A CA 1
ATOM 745 C C . LEU A 1 87 ? -7.518 7.860 14.663 1.00 97.62 87 LEU A C 1
ATOM 747 O O . LEU A 1 87 ? -7.474 7.313 15.763 1.00 97.62 87 LEU A O 1
ATOM 751 N N . TYR A 1 88 ? -6.527 8.623 14.201 1.00 97.81 88 TYR A N 1
ATOM 752 C CA . TYR A 1 88 ? -5.327 8.932 14.970 1.00 97.81 88 TYR A CA 1
ATOM 753 C C . TYR A 1 88 ? -5.670 9.690 16.263 1.00 97.81 88 TYR A C 1
ATOM 755 O O . TYR A 1 88 ? -5.278 9.267 17.347 1.00 97.81 88 TYR A O 1
ATOM 763 N N . GLN A 1 89 ? -6.467 10.759 16.171 1.00 97.56 89 GLN A N 1
ATOM 764 C CA . GLN A 1 89 ? -6.894 11.553 17.331 1.00 97.56 89 GLN A CA 1
ATOM 765 C C . GLN A 1 89 ? -7.739 10.744 18.325 1.00 97.56 89 GLN A C 1
ATOM 767 O O . GLN A 1 89 ? -7.548 10.855 19.539 1.00 97.56 89 GLN A O 1
ATOM 772 N N . ASP A 1 90 ? -8.649 9.907 17.826 1.00 96.88 90 ASP A N 1
ATOM 773 C CA . ASP A 1 90 ? -9.491 9.050 18.663 1.00 96.88 90 ASP A CA 1
ATOM 774 C C . ASP A 1 90 ? -8.657 8.005 19.418 1.00 96.88 90 ASP A C 1
ATOM 776 O O . ASP A 1 90 ? -8.905 7.744 20.599 1.00 96.88 90 ASP A O 1
ATOM 780 N N . LEU A 1 91 ? -7.628 7.446 18.772 1.00 96.56 91 LEU A N 1
ATOM 781 C CA . LEU A 1 91 ? -6.676 6.527 19.396 1.00 96.56 91 LEU A CA 1
ATOM 782 C C . LEU A 1 91 ? -5.791 7.217 20.437 1.00 96.56 91 LEU A C 1
ATOM 784 O O . LEU A 1 91 ? -5.607 6.655 21.516 1.00 96.56 91 LEU A O 1
ATOM 788 N N . GLU A 1 92 ? -5.272 8.417 20.162 1.00 96.50 92 GLU A N 1
ATOM 789 C CA . GLU A 1 92 ? -4.487 9.189 21.139 1.00 96.50 92 GLU A CA 1
ATOM 790 C C . GLU A 1 92 ? -5.307 9.490 22.391 1.00 96.50 92 GLU A C 1
ATOM 792 O O . GLU A 1 92 ? -4.849 9.269 23.514 1.00 96.50 92 GLU A O 1
ATOM 797 N N . LYS A 1 93 ? -6.556 9.931 22.209 1.00 95.75 93 LYS A N 1
ATOM 798 C CA . LYS A 1 93 ? -7.470 10.169 23.323 1.00 95.75 93 LYS A CA 1
ATOM 799 C C . LYS A 1 93 ? -7.712 8.887 24.115 1.00 95.75 93 LYS A C 1
ATOM 801 O O . LYS A 1 93 ? -7.555 8.890 25.335 1.00 95.75 93 LYS A O 1
ATOM 806 N N . LEU A 1 94 ? -8.038 7.788 23.431 1.00 94.06 94 LEU A N 1
ATOM 807 C CA . LEU A 1 94 ? -8.293 6.504 24.077 1.00 94.06 94 LEU A CA 1
ATOM 808 C C . LEU A 1 94 ? -7.068 5.995 24.847 1.00 94.06 94 LEU A C 1
ATOM 810 O O . LEU A 1 94 ? -7.223 5.419 25.919 1.00 94.06 94 LEU A O 1
ATOM 814 N N . GLN A 1 95 ? -5.855 6.235 24.343 1.00 93.81 95 GLN A N 1
ATOM 815 C CA . GLN A 1 95 ? -4.622 5.838 25.020 1.00 93.81 95 GLN A CA 1
ATOM 816 C C . GLN A 1 95 ? -4.514 6.430 26.430 1.00 93.81 95 GLN A C 1
ATOM 818 O O . GLN A 1 95 ? -4.015 5.761 27.329 1.00 93.81 95 GLN A O 1
ATOM 823 N N . THR A 1 96 ? -5.001 7.658 26.635 1.00 92.00 96 THR A N 1
ATOM 824 C CA . THR A 1 96 ? -4.977 8.330 27.946 1.00 92.00 96 THR A CA 1
ATOM 825 C C . THR A 1 96 ? -6.027 7.819 28.933 1.00 92.00 96 THR A C 1
ATOM 827 O O . THR A 1 96 ? -5.923 8.088 30.127 1.00 92.00 96 THR A O 1
ATOM 830 N N . GLU A 1 97 ? -7.037 7.091 28.452 1.00 90.25 97 GLU A N 1
ATOM 831 C CA . GLU A 1 97 ? -8.177 6.613 29.245 1.00 90.25 97 GLU A CA 1
ATOM 832 C C . GLU A 1 97 ? -8.027 5.139 29.669 1.00 90.25 97 GLU A C 1
ATOM 834 O O . GLU A 1 97 ? -8.892 4.598 30.361 1.00 90.25 97 GLU A O 1
ATOM 839 N N . VAL A 1 98 ? -6.953 4.469 29.239 1.00 89.31 98 VAL A N 1
ATOM 840 C CA . VAL A 1 98 ? -6.757 3.023 29.393 1.00 89.31 98 VAL A CA 1
ATOM 841 C C . VAL A 1 98 ? -5.477 2.721 30.165 1.00 89.31 98 VAL A C 1
ATOM 843 O O . VAL A 1 98 ? -4.404 3.167 29.781 1.00 89.31 98 VAL A O 1
ATOM 846 N N . ASP A 1 99 ? -5.583 1.863 31.183 1.00 87.12 99 ASP A N 1
ATOM 847 C CA . ASP A 1 99 ? -4.447 1.403 32.003 1.00 87.12 99 ASP A CA 1
ATOM 848 C C . ASP A 1 99 ? -3.925 0.000 31.611 1.00 87.12 99 ASP A C 1
ATOM 850 O O . ASP A 1 99 ? -2.977 -0.523 32.200 1.00 87.12 99 ASP A O 1
ATOM 854 N N . ASP A 1 100 ? -4.546 -0.657 30.626 1.00 88.12 100 ASP A N 1
ATOM 855 C CA . ASP A 1 100 ? -4.151 -1.994 30.175 1.00 88.12 100 ASP A CA 1
ATOM 856 C C . ASP A 1 100 ? -2.928 -1.933 29.242 1.00 88.12 100 ASP A C 1
ATOM 858 O O . ASP A 1 100 ? -3.005 -1.446 28.113 1.00 88.12 100 ASP A O 1
ATOM 862 N N . ASN A 1 101 ? -1.798 -2.492 29.692 1.00 89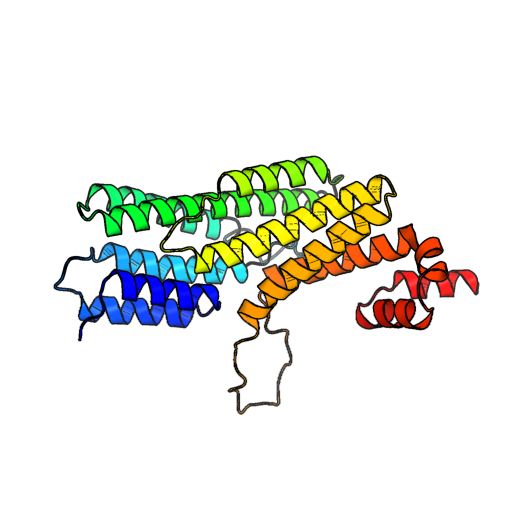.00 101 ASN A N 1
ATOM 863 C CA . ASN A 1 101 ? -0.533 -2.509 28.947 1.00 89.00 101 ASN A CA 1
ATOM 864 C C . ASN A 1 101 ? -0.635 -3.125 27.541 1.00 89.00 101 ASN A C 1
ATOM 866 O O . ASN A 1 101 ? 0.061 -2.682 26.624 1.00 89.00 101 ASN A O 1
ATOM 870 N N . TYR A 1 102 ? -1.453 -4.164 27.359 1.00 88.12 102 TYR A N 1
ATOM 871 C CA . TYR A 1 102 ? -1.628 -4.796 26.054 1.00 88.12 102 TYR A CA 1
ATOM 872 C C . TYR A 1 102 ? -2.410 -3.877 25.112 1.00 88.12 102 TYR A C 1
ATOM 874 O O . TYR A 1 102 ? -2.026 -3.712 23.951 1.00 88.12 102 TYR A O 1
ATOM 882 N N . VAL A 1 103 ? -3.462 -3.229 25.619 1.00 88.81 103 VAL A N 1
ATOM 883 C CA . VAL A 1 103 ? -4.259 -2.260 24.853 1.00 88.81 103 VAL A CA 1
ATOM 884 C C . VAL A 1 103 ? -3.441 -1.024 24.504 1.00 88.81 103 VAL A C 1
ATOM 886 O O . VAL A 1 103 ? -3.442 -0.625 23.343 1.00 88.81 103 VAL A O 1
ATOM 889 N N . ILE A 1 104 ? -2.678 -0.473 25.452 1.00 91.25 104 ILE A N 1
ATOM 890 C CA . ILE A 1 104 ? -1.763 0.651 25.206 1.00 91.25 104 ILE A CA 1
ATOM 891 C C . ILE A 1 104 ? -0.780 0.291 24.091 1.00 91.25 104 ILE A C 1
ATOM 893 O O . ILE A 1 104 ? -0.610 1.069 23.155 1.00 91.25 104 ILE A O 1
ATOM 897 N N . LYS A 1 105 ? -0.174 -0.905 24.143 1.00 90.75 105 LYS A N 1
ATOM 898 C CA . LYS A 1 105 ? 0.751 -1.372 23.101 1.00 90.75 105 LYS A CA 1
ATOM 899 C C . LYS A 1 105 ? 0.072 -1.455 21.734 1.00 90.75 105 LYS A C 1
ATOM 901 O O . LYS A 1 105 ? 0.637 -0.983 20.753 1.00 90.75 105 LYS A O 1
ATOM 906 N N . LEU A 1 106 ? -1.131 -2.026 21.665 1.00 91.69 106 LEU A N 1
ATOM 907 C CA . LEU A 1 106 ? -1.908 -2.098 20.428 1.00 91.69 106 LEU A CA 1
ATOM 908 C C . LEU A 1 106 ? -2.240 -0.702 19.879 1.00 91.69 106 LEU A C 1
ATOM 910 O O . LEU A 1 106 ? -2.077 -0.482 18.682 1.00 91.69 106 LEU A O 1
ATOM 914 N N . ILE A 1 107 ? -2.658 0.234 20.735 1.00 93.50 107 ILE A N 1
ATOM 915 C CA . ILE A 1 107 ? -2.951 1.620 20.347 1.00 93.50 107 ILE A CA 1
ATOM 916 C C . ILE A 1 107 ? -1.699 2.302 19.790 1.00 93.50 107 ILE A C 1
ATOM 918 O O . ILE A 1 107 ? -1.750 2.822 18.680 1.00 93.50 107 ILE A O 1
ATOM 922 N N . THR A 1 108 ? -0.559 2.236 20.489 1.00 92.62 108 THR A N 1
ATOM 923 C CA . THR A 1 108 ? 0.717 2.802 20.008 1.00 92.62 108 THR A CA 1
ATOM 924 C C . THR A 1 108 ? 1.068 2.281 18.619 1.00 92.62 108 THR A C 1
ATOM 926 O O . THR A 1 108 ? 1.437 3.033 17.722 1.00 92.62 108 THR A O 1
ATOM 929 N N . THR A 1 109 ? 0.915 0.976 18.435 1.00 91.75 109 THR A N 1
ATOM 930 C CA . THR A 1 109 ? 1.203 0.301 17.179 1.00 91.75 109 THR A CA 1
ATOM 931 C C . THR A 1 109 ? 0.239 0.701 16.052 1.00 91.75 109 THR A C 1
ATOM 933 O O . THR A 1 109 ? 0.665 0.853 14.908 1.00 91.75 109 THR A O 1
ATOM 936 N N . LEU A 1 110 ? -1.042 0.924 16.355 1.00 93.88 110 LEU A N 1
ATOM 937 C CA . LEU A 1 110 ? -2.016 1.462 15.400 1.00 93.88 110 LEU A CA 1
ATOM 938 C C . LEU A 1 110 ? -1.720 2.918 15.027 1.00 93.88 110 LEU A C 1
ATOM 940 O O . LEU A 1 110 ? -1.797 3.258 13.851 1.00 93.88 110 LEU A O 1
ATOM 944 N N . LEU A 1 111 ? -1.338 3.758 15.990 1.00 94.56 111 LEU A N 1
ATOM 945 C CA . LEU A 1 111 ? -0.945 5.149 15.738 1.00 94.56 111 LEU A CA 1
ATOM 946 C C . LEU A 1 111 ? 0.234 5.222 14.762 1.00 94.56 111 LEU A C 1
ATOM 948 O O . LEU A 1 111 ? 0.199 5.978 13.794 1.00 94.56 111 LEU A O 1
ATOM 952 N N . GLN A 1 112 ? 1.247 4.377 14.957 1.00 91.56 112 GLN A N 1
ATOM 953 C CA . GLN A 1 112 ? 2.395 4.279 14.050 1.00 91.56 112 GLN A CA 1
ATOM 954 C C . GLN A 1 112 ? 1.990 3.804 12.655 1.00 91.56 112 GLN A C 1
ATOM 956 O O . GLN A 1 112 ? 2.432 4.368 11.658 1.00 91.56 112 GLN A O 1
ATOM 961 N N . PHE A 1 113 ? 1.114 2.800 12.577 1.00 93.31 113 PHE A N 1
ATOM 962 C CA . PHE A 1 113 ? 0.570 2.339 11.304 1.00 93.31 113 PHE A CA 1
ATOM 963 C C . PHE A 1 113 ? -0.157 3.463 10.556 1.00 93.31 113 PHE A C 1
ATOM 965 O O . PHE A 1 113 ? 0.075 3.666 9.366 1.00 93.31 113 PHE A O 1
ATOM 972 N N . ILE A 1 114 ? -1.024 4.202 11.250 1.00 95.12 114 ILE A N 1
ATOM 973 C CA . ILE A 1 114 ? -1.787 5.309 10.669 1.00 95.12 114 ILE A CA 1
ATOM 974 C C . ILE A 1 114 ? -0.849 6.432 10.220 1.00 95.12 114 ILE A C 1
ATOM 976 O O . ILE A 1 114 ? -1.036 6.965 9.132 1.00 95.12 114 ILE A O 1
ATOM 980 N N . SER A 1 115 ? 0.192 6.739 10.998 1.00 94.12 115 SER A N 1
ATOM 981 C CA . SER A 1 115 ? 1.224 7.711 10.615 1.00 94.12 115 SER A CA 1
ATOM 982 C C . SER A 1 115 ? 1.896 7.330 9.292 1.00 94.12 115 SER A C 1
ATOM 984 O O . SER A 1 115 ? 1.909 8.123 8.354 1.00 94.12 115 SER A O 1
ATOM 986 N N . VAL A 1 116 ? 2.345 6.078 9.155 1.00 93.75 116 VAL A N 1
ATOM 987 C CA . VAL A 1 116 ? 2.904 5.561 7.893 1.00 93.75 116 VAL A CA 1
ATOM 988 C C . VAL A 1 116 ? 1.893 5.675 6.750 1.00 93.75 116 VAL A C 1
ATOM 990 O O . VAL A 1 116 ? 2.250 6.019 5.624 1.00 93.75 116 VAL A O 1
ATOM 993 N N . ARG A 1 117 ? 0.614 5.406 7.018 1.00 93.94 117 ARG A N 1
ATOM 994 C CA . ARG A 1 117 ? -0.435 5.476 6.001 1.00 93.94 117 ARG A CA 1
ATOM 995 C C . ARG A 1 117 ? -0.718 6.912 5.544 1.00 93.94 117 ARG A C 1
ATOM 997 O O . ARG A 1 117 ? -0.941 7.116 4.354 1.00 93.94 117 ARG A O 1
ATOM 1004 N N . LEU A 1 118 ? -0.631 7.895 6.439 1.00 95.31 118 LEU A N 1
ATOM 1005 C CA . LEU A 1 118 ? -0.685 9.319 6.094 1.00 95.31 118 LEU A CA 1
ATOM 1006 C C . LEU A 1 118 ? 0.509 9.728 5.219 1.00 95.31 118 LEU A C 1
ATOM 1008 O O . LEU A 1 118 ? 0.304 10.351 4.182 1.00 95.31 118 LEU A O 1
ATOM 1012 N N . GLN A 1 119 ? 1.729 9.284 5.546 1.00 95.75 119 GLN A N 1
ATOM 1013 C CA . GLN A 1 119 ? 2.911 9.535 4.704 1.00 95.75 119 GLN A CA 1
ATOM 1014 C C . GLN A 1 119 ? 2.754 8.936 3.291 1.00 95.75 119 GLN A C 1
ATOM 1016 O O . GLN A 1 119 ? 3.183 9.522 2.297 1.00 95.75 119 GLN A O 1
ATOM 1021 N N . PHE A 1 120 ? 2.095 7.780 3.172 1.00 94.62 120 PHE A N 1
ATOM 1022 C CA . PHE A 1 120 ? 1.740 7.209 1.873 1.00 94.62 120 PHE A CA 1
ATOM 1023 C C . PHE A 1 120 ? 0.774 8.081 1.072 1.00 94.62 120 PHE A C 1
ATOM 1025 O O . PHE A 1 120 ? 0.936 8.194 -0.142 1.00 94.62 120 PHE A O 1
ATOM 1032 N N . LEU A 1 121 ? -0.240 8.662 1.720 1.00 93.75 121 LEU A N 1
ATOM 1033 C CA . LEU A 1 121 ? -1.171 9.572 1.050 1.00 93.75 121 LEU A CA 1
ATOM 1034 C C . LEU A 1 121 ? -0.423 10.795 0.515 1.00 93.75 121 LEU A C 1
ATOM 1036 O O . LEU A 1 121 ? -0.548 11.097 -0.668 1.00 93.75 121 LEU A O 1
ATOM 1040 N N . GLU A 1 122 ? 0.456 11.393 1.322 1.00 93.56 122 GLU A N 1
ATOM 1041 C CA . GLU A 1 122 ? 1.311 12.509 0.896 1.00 93.56 122 GLU A CA 1
ATOM 1042 C C . GLU A 1 122 ? 2.206 12.135 -0.300 1.00 93.56 122 GLU A C 1
ATOM 1044 O O . GLU A 1 122 ? 2.347 12.904 -1.256 1.00 93.56 122 GLU A O 1
ATOM 1049 N N . LEU A 1 123 ? 2.785 10.929 -0.295 1.00 94.25 123 LEU A N 1
ATOM 1050 C CA . LEU A 1 123 ? 3.565 10.418 -1.423 1.00 94.25 123 LEU A CA 1
ATOM 1051 C C . LEU A 1 123 ? 2.708 10.280 -2.690 1.00 94.25 123 LEU A C 1
ATOM 1053 O O . LEU A 1 123 ? 3.146 10.677 -3.774 1.00 94.25 123 LEU A O 1
ATOM 1057 N N . TYR A 1 124 ? 1.503 9.716 -2.587 1.00 92.69 124 TYR A N 1
ATOM 1058 C CA . TYR A 1 124 ? 0.616 9.560 -3.741 1.00 92.69 124 TYR A CA 1
ATOM 1059 C C . TYR A 1 124 ? 0.095 10.898 -4.266 1.00 92.69 124 TYR A C 1
ATOM 1061 O O . TYR A 1 124 ? 0.016 11.057 -5.486 1.00 92.69 124 TYR A O 1
ATOM 1069 N N . ASP A 1 125 ? -0.165 11.871 -3.396 1.00 89.69 125 ASP A N 1
ATOM 1070 C CA . ASP A 1 125 ? -0.522 13.234 -3.791 1.00 89.69 125 ASP A CA 1
ATOM 1071 C C . ASP A 1 125 ? 0.624 13.899 -4.556 1.00 89.69 125 ASP A C 1
ATOM 1073 O O . ASP A 1 125 ? 0.420 14.420 -5.655 1.00 89.69 125 ASP A O 1
ATOM 1077 N N . LYS A 1 126 ? 1.864 13.767 -4.070 1.00 91.44 126 LYS A N 1
ATOM 1078 C CA . LYS A 1 126 ? 3.059 14.240 -4.786 1.00 91.44 126 LYS A CA 1
ATOM 1079 C C . LYS A 1 126 ? 3.181 13.604 -6.175 1.00 91.44 126 LYS A C 1
ATOM 1081 O O . LYS A 1 126 ? 3.451 14.295 -7.159 1.00 91.44 126 LYS A O 1
ATOM 1086 N N . LEU A 1 127 ? 2.962 12.292 -6.296 1.00 90.75 127 LEU A N 1
ATOM 1087 C CA . LEU A 1 127 ? 2.976 11.598 -7.593 1.00 90.75 127 LEU A CA 1
ATOM 1088 C C . LEU A 1 127 ? 1.845 12.068 -8.514 1.00 90.75 127 LEU A C 1
ATOM 1090 O O . LEU A 1 127 ? 2.047 12.210 -9.726 1.00 90.75 127 LEU A O 1
ATOM 1094 N N . TYR A 1 128 ? 0.666 12.320 -7.952 1.00 87.88 128 TYR A N 1
ATOM 1095 C CA . TYR A 1 128 ? -0.477 12.850 -8.677 1.00 87.88 128 TYR A CA 1
ATOM 1096 C C . TYR A 1 128 ? -0.209 14.261 -9.211 1.00 87.88 128 TYR A C 1
ATOM 1098 O O . TYR A 1 128 ? -0.510 14.535 -10.379 1.00 87.88 128 TYR A O 1
ATOM 1106 N N . GLU A 1 129 ? 0.399 15.138 -8.415 1.00 87.62 129 GLU A N 1
ATOM 1107 C CA . GLU A 1 129 ? 0.803 16.482 -8.831 1.00 87.62 129 GLU A CA 1
ATOM 1108 C C . GLU A 1 129 ? 1.841 16.436 -9.954 1.00 87.62 129 GLU A C 1
ATOM 1110 O O . GLU A 1 129 ? 1.651 17.074 -10.994 1.00 87.62 129 GLU A O 1
ATOM 1115 N N . ILE A 1 130 ? 2.889 15.618 -9.796 1.00 88.94 130 ILE A N 1
ATOM 1116 C CA . ILE A 1 130 ? 3.923 15.404 -10.819 1.00 88.94 130 ILE A CA 1
ATOM 1117 C C . ILE A 1 130 ? 3.284 14.956 -12.141 1.00 88.94 130 ILE A C 1
ATOM 1119 O O . ILE A 1 130 ? 3.544 15.531 -13.204 1.00 88.94 130 ILE A O 1
ATOM 1123 N N . GLY A 1 131 ? 2.398 13.956 -12.080 1.00 84.62 131 GLY A N 1
ATOM 1124 C CA . GLY A 1 131 ? 1.684 13.443 -13.247 1.00 84.62 131 GLY A CA 1
ATOM 1125 C C . GLY A 1 131 ? 0.732 14.466 -13.871 1.00 84.62 131 GLY A C 1
ATOM 1126 O O . GLY A 1 131 ? 0.632 14.552 -15.094 1.00 84.62 131 GLY A O 1
ATOM 1127 N N . SER A 1 132 ? 0.059 15.275 -13.054 1.00 82.56 132 SER A N 1
ATOM 1128 C CA . SER A 1 132 ? -0.897 16.292 -13.509 1.00 82.56 132 SER A CA 1
ATOM 1129 C C . SER A 1 132 ? -0.219 17.481 -14.186 1.00 82.56 132 SER A C 1
ATOM 1131 O O . SER A 1 132 ? -0.749 18.023 -15.159 1.00 82.56 132 SER A O 1
ATOM 1133 N N . LEU A 1 133 ? 0.954 17.880 -13.694 1.00 85.06 133 LEU A N 1
ATOM 1134 C CA . LEU A 1 133 ? 1.758 18.966 -14.254 1.00 85.06 133 LEU A CA 1
ATOM 1135 C C . LEU A 1 133 ? 2.638 18.507 -15.427 1.00 85.06 133 LEU A C 1
ATOM 1137 O O . LEU A 1 133 ? 3.228 19.348 -16.101 1.00 85.06 133 LEU A O 1
ATOM 1141 N N . ASN A 1 134 ? 2.707 17.195 -15.695 1.00 81.25 134 ASN A N 1
ATOM 1142 C CA . ASN A 1 134 ? 3.668 16.576 -16.616 1.00 81.25 134 ASN A CA 1
ATOM 1143 C C . ASN A 1 134 ? 5.111 17.033 -16.337 1.00 81.25 134 ASN A C 1
ATOM 1145 O O . ASN A 1 134 ? 5.884 17.284 -17.266 1.00 81.25 134 ASN A O 1
ATOM 1149 N N . SER A 1 135 ? 5.459 17.198 -15.060 1.00 85.44 135 SER A N 1
ATOM 1150 C CA . SER A 1 135 ? 6.788 17.643 -14.660 1.00 85.44 135 SER A CA 1
ATOM 1151 C C . SER A 1 135 ? 7.816 16.521 -14.809 1.00 85.44 135 SER A C 1
ATOM 1153 O O . SER A 1 135 ? 7.491 15.338 -14.953 1.00 85.44 135 SER A O 1
ATOM 1155 N N . TRP A 1 136 ? 9.095 16.900 -14.805 1.00 85.56 136 TRP A N 1
ATOM 1156 C CA . TRP A 1 136 ? 10.172 15.922 -14.737 1.00 85.56 136 TRP A CA 1
ATOM 1157 C C . TRP A 1 136 ? 10.102 15.157 -13.412 1.00 85.56 136 TRP A C 1
ATOM 1159 O O . TRP A 1 136 ? 9.973 15.761 -12.349 1.00 85.56 136 TRP A O 1
ATOM 1169 N N . ILE A 1 137 ? 10.218 13.831 -13.482 1.00 90.94 137 ILE A N 1
ATOM 1170 C CA . ILE A 1 137 ? 10.159 12.965 -12.305 1.00 90.94 137 ILE A CA 1
ATOM 1171 C C . ILE A 1 137 ? 11.570 12.784 -11.746 1.00 90.94 137 ILE A C 1
ATOM 1173 O O . ILE A 1 137 ? 12.431 12.197 -12.405 1.00 90.94 137 ILE A O 1
ATOM 1177 N N . ASN A 1 138 ? 11.795 13.253 -10.521 1.00 93.38 138 ASN A N 1
ATOM 1178 C CA . ASN A 1 138 ? 13.016 12.977 -9.774 1.00 93.38 138 ASN A CA 1
ATOM 1179 C C . ASN A 1 138 ? 12.857 11.682 -8.964 1.00 93.38 138 ASN A C 1
ATOM 1181 O O . ASN A 1 138 ? 12.380 11.702 -7.832 1.00 93.38 138 ASN A O 1
ATOM 1185 N N . PHE A 1 139 ? 13.222 10.546 -9.561 1.00 94.19 139 PHE A N 1
ATOM 1186 C CA . PHE A 1 139 ? 13.074 9.244 -8.904 1.00 94.19 139 PHE A CA 1
ATOM 1187 C C . PHE A 1 139 ? 13.959 9.087 -7.661 1.00 94.19 139 PHE A C 1
ATOM 1189 O O . PHE A 1 139 ? 13.498 8.475 -6.711 1.00 94.19 139 PHE A O 1
ATOM 1196 N N . SER A 1 140 ? 15.139 9.717 -7.619 1.00 93.56 140 SER A N 1
ATOM 1197 C CA . SER A 1 140 ? 16.043 9.657 -6.459 1.00 93.56 140 SER A CA 1
ATOM 1198 C C . SER A 1 140 ? 15.418 10.272 -5.202 1.00 93.56 140 SER A C 1
ATOM 1200 O O . SER A 1 140 ? 15.417 9.659 -4.139 1.00 93.56 140 SER A O 1
ATOM 1202 N N . GLU A 1 141 ? 14.783 11.437 -5.340 1.00 94.75 141 GLU A N 1
ATOM 1203 C CA . GLU A 1 141 ? 14.065 12.096 -4.239 1.00 94.75 141 GLU A CA 1
ATOM 1204 C C . GLU A 1 141 ? 12.839 11.286 -3.778 1.00 94.75 141 GLU A C 1
ATOM 1206 O O . GLU A 1 141 ? 12.521 11.219 -2.588 1.00 94.75 141 GLU A O 1
ATOM 1211 N N . LEU A 1 142 ? 12.135 10.651 -4.719 1.00 95.62 142 LEU A N 1
ATOM 1212 C CA . LEU A 1 142 ? 11.005 9.779 -4.397 1.00 95.62 142 LEU A CA 1
ATOM 1213 C C . LEU A 1 142 ? 11.467 8.495 -3.689 1.00 95.62 142 LEU A C 1
ATOM 1215 O O . LEU A 1 142 ? 10.816 8.069 -2.737 1.00 95.62 142 LEU A O 1
ATOM 1219 N N . SER A 1 143 ? 12.594 7.914 -4.106 1.00 95.38 143 SER A N 1
ATOM 1220 C CA . SER A 1 143 ? 13.229 6.767 -3.450 1.00 95.38 143 SER A CA 1
ATOM 1221 C C . SER A 1 143 ? 13.673 7.096 -2.024 1.00 95.38 143 SER A C 1
ATOM 1223 O O . SER A 1 143 ? 13.460 6.288 -1.126 1.00 95.38 143 SER A O 1
ATOM 1225 N N . GLU A 1 144 ? 14.243 8.282 -1.788 1.00 95.38 144 GLU A N 1
ATOM 1226 C CA . GLU A 1 144 ? 14.607 8.747 -0.440 1.00 95.38 144 GLU A CA 1
ATOM 1227 C C . GLU A 1 144 ? 13.364 8.918 0.445 1.00 95.38 144 GLU A C 1
ATOM 1229 O O . GLU A 1 144 ? 13.350 8.499 1.602 1.00 95.38 144 GLU A O 1
ATOM 1234 N N . THR A 1 145 ? 12.282 9.467 -0.118 1.00 95.69 145 THR A N 1
ATOM 1235 C CA . THR A 1 145 ? 11.000 9.601 0.591 1.00 95.69 145 THR A CA 1
ATOM 1236 C C . THR A 1 145 ? 10.493 8.234 1.057 1.00 95.69 145 THR A C 1
ATOM 1238 O O . THR A 1 145 ? 10.127 8.073 2.216 1.00 95.69 145 THR A O 1
ATOM 1241 N N . VAL A 1 146 ? 10.514 7.227 0.183 1.00 96.12 146 VAL A N 1
ATOM 1242 C CA . VAL A 1 146 ? 10.065 5.866 0.514 1.00 96.12 146 VAL A CA 1
ATOM 1243 C C . VAL A 1 146 ? 10.991 5.185 1.529 1.00 96.12 146 VAL A C 1
ATOM 1245 O O . VAL A 1 146 ? 10.496 4.491 2.417 1.00 96.12 146 VAL A O 1
ATOM 1248 N N . GLU A 1 147 ? 12.307 5.401 1.460 1.00 94.44 147 GLU A N 1
ATOM 1249 C CA . GLU A 1 147 ? 13.255 4.890 2.464 1.00 94.44 147 GLU A CA 1
ATOM 1250 C C . GLU A 1 147 ? 12.998 5.488 3.850 1.00 94.44 147 GLU A C 1
ATOM 1252 O O . GLU A 1 147 ? 13.042 4.764 4.845 1.00 94.44 147 GLU A O 1
ATOM 1257 N N . ASN A 1 148 ? 12.647 6.772 3.930 1.00 93.62 148 ASN A N 1
ATOM 1258 C CA . ASN A 1 148 ? 12.250 7.401 5.190 1.00 93.62 148 ASN A CA 1
ATOM 1259 C C . ASN A 1 148 ? 10.979 6.753 5.766 1.00 93.62 148 ASN A C 1
ATOM 1261 O O . ASN A 1 148 ? 10.983 6.361 6.933 1.00 93.62 148 ASN A O 1
ATOM 1265 N N . ILE A 1 149 ? 9.953 6.519 4.934 1.00 93.56 149 ILE A N 1
ATOM 1266 C CA . ILE A 1 149 ? 8.731 5.805 5.353 1.00 93.56 149 ILE A CA 1
ATOM 1267 C C . ILE A 1 149 ? 9.068 4.382 5.848 1.00 93.56 149 ILE A C 1
ATOM 1269 O O . ILE A 1 149 ? 8.517 3.905 6.841 1.00 93.56 149 ILE A O 1
ATOM 1273 N N . GLN A 1 150 ? 9.983 3.679 5.171 1.00 90.88 150 GLN A N 1
ATOM 1274 C CA . GLN A 1 150 ? 10.432 2.342 5.578 1.00 90.88 150 GLN A CA 1
ATOM 1275 C C . GLN A 1 150 ? 11.172 2.349 6.922 1.00 90.88 150 GLN A C 1
ATOM 1277 O O . GLN A 1 150 ? 10.992 1.421 7.711 1.00 90.88 150 GLN A O 1
ATOM 1282 N N . ASN A 1 151 ? 11.984 3.371 7.195 1.00 88.81 151 ASN A N 1
ATOM 1283 C CA . ASN A 1 151 ? 12.731 3.495 8.449 1.00 88.81 151 ASN A CA 1
ATOM 1284 C C . ASN A 1 151 ? 11.811 3.747 9.653 1.00 88.81 151 ASN A C 1
ATOM 1286 O O . ASN A 1 151 ? 12.071 3.228 10.741 1.00 88.81 151 ASN A O 1
ATOM 1290 N N . ASP A 1 152 ? 10.707 4.465 9.445 1.00 85.38 152 ASP A N 1
ATOM 1291 C CA . ASP A 1 152 ? 9.675 4.685 10.465 1.00 85.38 152 ASP A CA 1
ATOM 1292 C C . ASP A 1 152 ? 8.880 3.401 10.783 1.00 85.38 152 ASP A C 1
ATOM 1294 O O . ASP A 1 152 ? 8.273 3.258 11.852 1.00 85.38 152 ASP A O 1
ATOM 1298 N N . LEU A 1 153 ? 8.917 2.413 9.884 1.00 81.94 153 LEU A N 1
ATOM 1299 C CA . LEU A 1 153 ? 8.194 1.155 10.013 1.00 81.94 153 LEU A CA 1
ATOM 1300 C C . LEU A 1 153 ? 8.924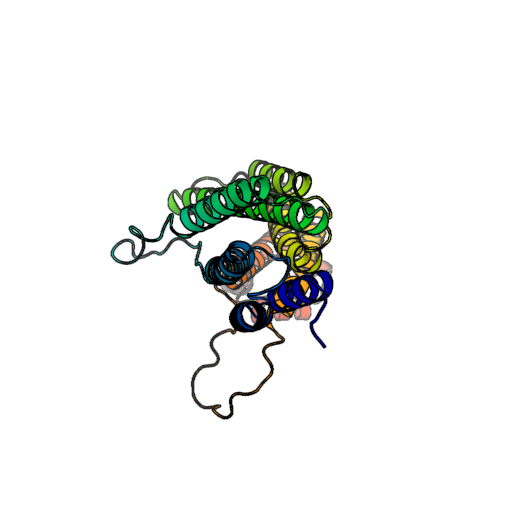 0.154 10.927 1.00 81.94 153 LEU A C 1
ATOM 1302 O O . LEU A 1 153 ? 9.619 -0.759 10.471 1.00 81.94 153 LEU A O 1
ATOM 1306 N N . SER A 1 154 ? 8.713 0.229 12.241 1.00 73.81 154 SER A N 1
ATOM 1307 C CA . SER A 1 154 ? 9.252 -0.798 13.150 1.00 73.81 154 SER A CA 1
ATOM 1308 C C . SER A 1 154 ? 8.460 -2.119 13.108 1.00 73.81 154 SER A C 1
ATOM 1310 O O . SER A 1 154 ? 7.314 -2.193 12.664 1.00 73.81 154 SER A O 1
ATOM 1312 N N . ASN A 1 155 ? 9.083 -3.215 13.561 1.00 66.38 155 ASN A N 1
ATOM 1313 C CA . ASN A 1 155 ? 8.401 -4.503 13.743 1.00 66.38 155 ASN A CA 1
ATOM 1314 C C . ASN A 1 155 ? 7.499 -4.449 14.983 1.00 66.38 155 ASN A C 1
ATOM 1316 O O . ASN A 1 155 ? 7.972 -4.651 16.104 1.00 66.38 155 ASN A O 1
ATOM 1320 N N . PHE A 1 156 ? 6.210 -4.186 14.779 1.00 66.12 156 PHE A N 1
ATOM 1321 C CA . PHE A 1 156 ? 5.248 -4.075 15.866 1.00 66.12 156 PHE A CA 1
ATOM 1322 C C . PHE A 1 156 ? 4.274 -5.257 15.922 1.00 66.12 156 PHE A C 1
ATOM 1324 O O . PHE A 1 156 ? 3.275 -5.327 15.203 1.00 66.12 156 PHE A O 1
ATOM 1331 N N . SER A 1 157 ? 4.505 -6.137 16.893 1.00 66.12 157 SER A N 1
ATOM 1332 C CA . SER A 1 157 ? 3.461 -7.029 17.399 1.00 66.12 157 SER A CA 1
ATOM 1333 C C . SER A 1 157 ? 2.445 -6.194 18.190 1.00 66.12 157 SER A C 1
ATOM 1335 O O . SER A 1 157 ? 2.876 -5.439 19.067 1.00 66.12 157 SER A O 1
ATOM 1337 N N . PRO A 1 158 ? 1.124 -6.312 17.938 1.00 70.94 158 PRO A N 1
ATOM 1338 C CA . PRO A 1 158 ? 0.448 -7.481 17.357 1.00 70.94 158 PRO A CA 1
ATOM 1339 C C . PRO A 1 158 ? -0.031 -7.352 15.893 1.00 70.94 158 PRO A C 1
ATOM 1341 O O . PRO A 1 158 ? -0.764 -8.226 15.428 1.00 70.94 158 PRO A O 1
ATOM 1344 N 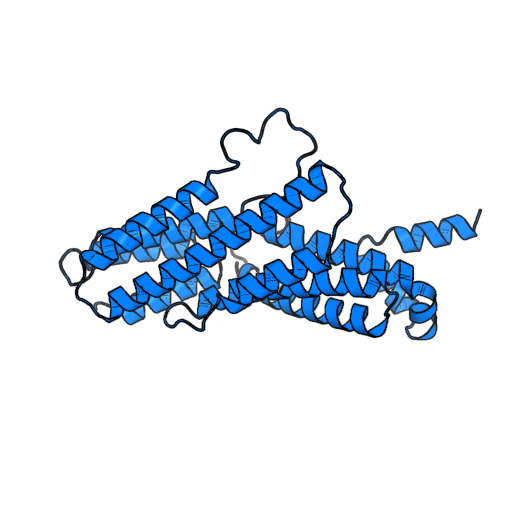N . ILE A 1 159 ? 0.348 -6.306 15.149 1.00 83.12 159 ILE A N 1
ATOM 1345 C CA . ILE A 1 159 ? -0.200 -6.032 13.800 1.00 83.12 159 ILE A CA 1
ATOM 1346 C C . ILE A 1 159 ? 0.693 -6.531 12.647 1.00 83.12 159 ILE A C 1
ATOM 1348 O O . ILE A 1 159 ? 0.439 -6.220 11.481 1.00 83.12 159 ILE A O 1
ATOM 1352 N N . ASP A 1 160 ? 1.721 -7.331 12.953 1.00 83.88 160 ASP A N 1
ATOM 1353 C CA . ASP A 1 160 ? 2.765 -7.805 12.024 1.00 83.88 160 ASP A CA 1
ATOM 1354 C C . ASP A 1 160 ? 2.227 -8.365 10.695 1.00 83.88 160 ASP A C 1
ATOM 1356 O O . ASP A 1 160 ? 2.878 -8.295 9.650 1.00 83.88 160 ASP A O 1
ATOM 1360 N N . GLN A 1 161 ? 1.033 -8.960 10.723 1.00 83.50 161 GLN A N 1
ATOM 1361 C CA . GLN A 1 161 ? 0.408 -9.547 9.541 1.00 83.50 161 GLN A CA 1
ATOM 1362 C C . GLN A 1 161 ? -0.033 -8.492 8.524 1.00 83.50 161 GLN A C 1
ATOM 1364 O O . GLN A 1 161 ? 0.171 -8.694 7.330 1.00 83.50 161 GLN A O 1
ATOM 1369 N N . VAL A 1 162 ? -0.602 -7.373 8.978 1.00 86.44 162 VAL A N 1
ATOM 1370 C CA . VAL A 1 162 ? -1.049 -6.284 8.094 1.00 86.44 162 VAL A CA 1
ATOM 1371 C C . VAL A 1 162 ? 0.120 -5.391 7.703 1.00 86.44 162 VAL A C 1
ATOM 1373 O O . VAL A 1 162 ? 0.218 -5.009 6.539 1.00 86.44 162 VAL A O 1
ATOM 1376 N N . LEU A 1 163 ? 1.083 -5.174 8.606 1.00 88.44 163 LEU A N 1
ATOM 1377 C CA . LEU A 1 163 ? 2.347 -4.501 8.271 1.00 88.44 163 LEU A CA 1
ATOM 1378 C C . LEU A 1 163 ? 3.075 -5.171 7.104 1.00 88.44 163 LEU A C 1
ATOM 1380 O O . LEU A 1 163 ? 3.761 -4.511 6.333 1.00 88.44 163 LEU A O 1
ATOM 1384 N N . ARG A 1 164 ? 2.906 -6.484 6.929 1.00 88.62 164 ARG A N 1
ATOM 1385 C CA . ARG A 1 164 ? 3.467 -7.201 5.783 1.00 88.62 164 ARG A CA 1
ATOM 1386 C C . ARG A 1 164 ? 2.915 -6.711 4.444 1.00 88.62 164 ARG A C 1
ATOM 1388 O O . ARG A 1 164 ? 3.679 -6.630 3.492 1.00 88.62 164 ARG A O 1
ATOM 1395 N N . ILE A 1 165 ? 1.625 -6.376 4.371 1.00 90.19 165 ILE A N 1
ATOM 1396 C CA . ILE A 1 165 ? 1.026 -5.814 3.152 1.00 90.19 165 ILE A CA 1
ATOM 1397 C C . ILE A 1 165 ? 1.644 -4.447 2.859 1.00 90.19 165 ILE A C 1
ATOM 1399 O O . ILE A 1 165 ? 2.060 -4.203 1.731 1.00 90.19 165 ILE A O 1
ATOM 1403 N N . VAL A 1 166 ? 1.764 -3.600 3.886 1.00 91.75 166 VAL A N 1
ATOM 1404 C CA . VAL A 1 166 ? 2.409 -2.281 3.783 1.00 91.75 166 VAL A CA 1
ATOM 1405 C C . VAL A 1 166 ? 3.848 -2.411 3.282 1.00 91.75 166 VAL A C 1
ATOM 1407 O O . VAL A 1 166 ? 4.269 -1.664 2.407 1.00 91.75 166 VAL A O 1
ATOM 1410 N N . ARG A 1 167 ? 4.593 -3.411 3.768 1.00 92.56 167 ARG A N 1
ATOM 1411 C CA . ARG A 1 167 ? 5.948 -3.703 3.278 1.00 92.56 167 ARG A CA 1
ATOM 1412 C C . ARG A 1 167 ? 5.967 -4.084 1.813 1.00 92.56 167 ARG A C 1
ATOM 1414 O O . ARG A 1 167 ? 6.796 -3.564 1.087 1.00 92.56 167 ARG A O 1
ATOM 1421 N N . TYR A 1 168 ? 5.049 -4.935 1.356 1.00 94.25 168 TYR A N 1
ATOM 1422 C CA . TYR A 1 168 ? 5.003 -5.272 -0.065 1.00 94.25 168 TYR A CA 1
ATOM 1423 C C . TYR A 1 168 ? 4.711 -4.059 -0.950 1.00 94.25 168 TYR A C 1
ATOM 1425 O O . TYR A 1 168 ? 5.253 -3.968 -2.048 1.00 94.25 168 TYR A O 1
ATOM 1433 N N . GLU A 1 169 ? 3.878 -3.134 -0.477 1.00 95.19 169 GLU A N 1
ATOM 1434 C CA . GLU A 1 169 ? 3.601 -1.866 -1.148 1.00 95.19 169 GLU A CA 1
ATOM 1435 C C . GLU A 1 169 ? 4.854 -0.969 -1.211 1.00 95.19 169 GLU A C 1
ATOM 1437 O O . GLU A 1 169 ? 5.243 -0.555 -2.307 1.00 95.19 169 GLU A O 1
ATOM 1442 N N . LEU A 1 170 ? 5.538 -0.759 -0.074 1.00 95.56 170 LEU A N 1
ATOM 1443 C CA . LEU A 1 170 ? 6.805 -0.010 0.015 1.00 95.56 170 LEU A CA 1
ATOM 1444 C C . LEU A 1 170 ? 7.901 -0.632 -0.855 1.00 95.56 170 LEU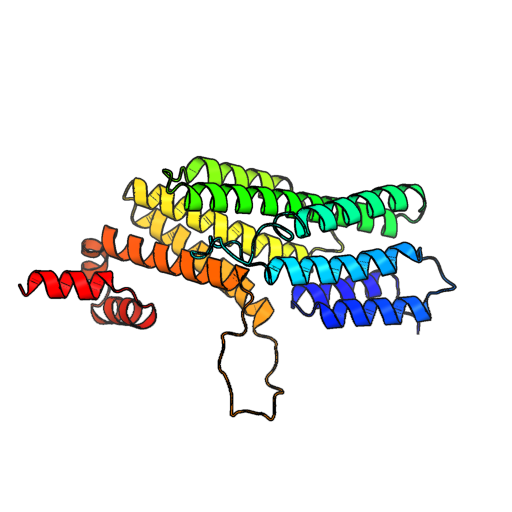 A C 1
ATOM 1446 O O . LEU A 1 170 ? 8.530 0.050 -1.659 1.00 95.56 170 LEU A O 1
ATOM 1450 N N . ASP A 1 171 ? 8.110 -1.941 -0.741 1.00 95.50 171 ASP A N 1
ATOM 1451 C CA . ASP A 1 171 ? 9.123 -2.657 -1.510 1.00 95.50 171 ASP A CA 1
ATOM 1452 C C . ASP A 1 171 ? 8.815 -2.556 -3.006 1.00 95.50 171 ASP A C 1
ATOM 1454 O O . ASP A 1 171 ? 9.702 -2.289 -3.814 1.00 95.50 171 ASP A O 1
ATOM 1458 N N . CYS A 1 172 ? 7.553 -2.728 -3.406 1.00 96.19 172 CYS A N 1
ATOM 1459 C CA . CYS A 1 172 ? 7.168 -2.623 -4.806 1.00 96.19 172 CYS A CA 1
ATOM 1460 C C . CYS A 1 172 ? 7.485 -1.233 -5.373 1.00 96.19 172 CYS A C 1
ATOM 1462 O O . CYS A 1 172 ? 8.095 -1.153 -6.443 1.00 96.19 172 CYS A O 1
ATOM 1464 N N . ILE A 1 173 ? 7.104 -0.156 -4.672 1.00 96.19 173 ILE A N 1
ATOM 1465 C CA . ILE A 1 173 ? 7.330 1.211 -5.152 1.00 96.19 173 ILE A CA 1
ATOM 1466 C C . ILE A 1 173 ? 8.817 1.585 -5.135 1.00 96.19 173 ILE A C 1
ATOM 1468 O O . ILE A 1 173 ? 9.308 2.122 -6.128 1.00 96.19 173 ILE A O 1
ATOM 1472 N N . GLN A 1 174 ? 9.555 1.193 -4.090 1.00 97.38 174 GLN A N 1
ATOM 1473 C CA . GLN A 1 174 ? 10.981 1.489 -3.950 1.00 97.38 174 GLN A CA 1
ATOM 1474 C C . GLN A 1 174 ? 11.797 0.881 -5.084 1.00 97.38 174 GLN A C 1
ATOM 1476 O O . GLN A 1 174 ? 12.591 1.555 -5.740 1.00 97.38 174 GLN A O 1
ATOM 1481 N N . HIS A 1 175 ? 11.574 -0.403 -5.365 1.00 97.75 175 HIS A N 1
ATOM 1482 C CA . HIS A 1 175 ? 12.299 -1.083 -6.429 1.00 97.75 175 HIS A CA 1
ATOM 1483 C C . HIS A 1 175 ? 11.899 -0.567 -7.823 1.00 97.75 175 HIS A C 1
ATOM 1485 O O . HIS A 1 175 ? 12.727 -0.579 -8.734 1.00 97.75 175 HIS A O 1
ATOM 1491 N N . LEU A 1 176 ? 10.670 -0.066 -8.017 1.00 97.25 176 LEU A N 1
ATOM 1492 C CA . LEU A 1 176 ? 10.294 0.598 -9.274 1.00 97.25 176 LEU A CA 1
ATOM 1493 C C . LEU A 1 176 ? 11.022 1.932 -9.447 1.00 97.25 176 LEU A C 1
ATOM 1495 O O . LEU A 1 176 ? 11.548 2.179 -10.533 1.00 97.25 176 LEU A O 1
ATOM 1499 N N . PHE A 1 177 ? 11.095 2.769 -8.411 1.00 97.62 177 PHE A N 1
ATOM 1500 C CA . PHE A 1 177 ? 11.824 4.040 -8.475 1.00 97.62 177 PHE A CA 1
ATOM 1501 C C . PHE A 1 177 ? 13.320 3.826 -8.713 1.00 97.62 177 PHE A C 1
ATOM 1503 O O . PHE A 1 177 ? 13.846 4.355 -9.695 1.00 97.62 177 PHE A O 1
ATOM 1510 N N . LYS A 1 178 ? 13.959 2.921 -7.962 1.00 97.19 178 LYS A N 1
ATOM 1511 C CA . LYS A 1 178 ? 15.353 2.507 -8.202 1.00 97.19 178 LYS A CA 1
ATOM 1512 C C . LYS A 1 178 ? 15.573 1.978 -9.618 1.00 97.19 178 LYS A C 1
ATOM 1514 O O . LYS A 1 178 ? 16.532 2.353 -10.283 1.00 97.19 178 LYS A O 1
ATOM 1519 N N . CYS A 1 179 ? 14.656 1.160 -10.143 1.00 97.38 179 CYS A N 1
ATOM 1520 C CA . CYS A 1 179 ? 14.733 0.702 -11.533 1.00 97.38 179 CYS A CA 1
ATOM 1521 C C . CYS A 1 179 ? 14.726 1.883 -12.519 1.00 97.38 179 CYS A C 1
ATOM 1523 O O . CYS A 1 179 ? 15.474 1.883 -13.495 1.00 97.38 179 CYS A O 1
ATOM 1525 N N . HIS A 1 180 ? 13.909 2.908 -12.273 1.00 96.00 180 HIS A N 1
ATOM 1526 C CA . HIS A 1 180 ? 13.866 4.102 -13.111 1.00 96.00 180 HIS A CA 1
ATOM 1527 C C . HIS A 1 180 ? 15.139 4.960 -13.032 1.00 96.00 180 HIS A C 1
ATOM 1529 O O . HIS A 1 180 ? 15.517 5.529 -14.060 1.00 96.00 180 HIS A O 1
ATOM 1535 N N . GLU A 1 181 ? 15.807 5.012 -11.879 1.00 95.56 181 GLU A N 1
ATOM 1536 C CA . GLU A 1 181 ? 17.131 5.632 -11.715 1.00 95.56 181 GLU A CA 1
ATOM 1537 C C . GLU A 1 181 ? 18.196 4.880 -12.520 1.00 95.56 181 GLU A C 1
ATOM 1539 O O . GLU A 1 181 ? 18.801 5.459 -13.424 1.00 95.56 181 GLU A O 1
ATOM 1544 N N . HIS A 1 182 ? 18.326 3.565 -12.311 1.00 96.69 182 HIS A N 1
ATOM 1545 C CA . HIS A 1 182 ? 19.268 2.714 -13.050 1.00 96.69 182 HIS A CA 1
ATOM 1546 C C . HIS A 1 182 ? 19.032 2.760 -14.570 1.00 96.69 182 HIS A C 1
ATOM 1548 O O . HIS A 1 182 ? 19.979 2.743 -15.361 1.00 96.69 182 HIS A O 1
ATOM 1554 N N . LEU A 1 183 ? 17.770 2.864 -15.005 1.00 95.19 183 LEU A N 1
ATOM 1555 C CA . LEU A 1 183 ? 17.420 3.059 -16.413 1.00 95.19 183 LEU A CA 1
ATOM 1556 C C . LEU A 1 183 ? 17.906 4.409 -16.951 1.00 95.19 183 LEU A C 1
ATOM 1558 O O . LEU A 1 183 ? 18.266 4.490 -18.124 1.00 95.19 183 LEU A O 1
ATOM 1562 N N . GLY A 1 184 ? 17.894 5.463 -16.132 1.00 92.94 184 GLY A N 1
ATOM 1563 C CA . GLY A 1 184 ? 18.444 6.776 -16.478 1.00 92.94 184 GLY A CA 1
ATOM 1564 C C . GLY A 1 184 ? 19.953 6.733 -16.725 1.00 92.94 184 GLY A C 1
ATOM 1565 O O . GLY A 1 184 ? 20.445 7.398 -17.634 1.00 92.94 184 GLY A O 1
ATOM 1566 N N . GLU A 1 185 ? 20.658 5.879 -15.986 1.00 95.12 185 GLU A N 1
ATOM 1567 C CA . GLU A 1 185 ? 22.106 5.656 -16.092 1.00 95.12 185 GLU A CA 1
ATOM 1568 C C . GLU A 1 185 ? 22.493 4.580 -17.113 1.00 95.12 185 GLU A C 1
ATOM 1570 O O . GLU A 1 185 ? 23.675 4.319 -17.331 1.00 95.12 185 GLU A O 1
ATOM 1575 N N . TRP A 1 186 ? 21.508 3.954 -17.766 1.00 95.00 186 TRP A N 1
ATOM 1576 C CA . TRP A 1 186 ? 21.708 2.828 -18.681 1.00 95.00 186 TRP A CA 1
ATOM 1577 C C . TRP A 1 186 ? 22.371 1.602 -18.021 1.00 95.00 186 TRP A C 1
ATOM 1579 O O . TRP A 1 186 ? 22.990 0.785 -18.710 1.00 95.00 186 TRP A O 1
ATOM 1589 N N . SER A 1 187 ? 22.197 1.410 -16.709 1.00 96.44 187 SER A N 1
ATOM 1590 C CA . SER A 1 187 ? 22.671 0.205 -16.024 1.00 96.44 187 SER A CA 1
ATOM 1591 C C . SER A 1 187 ? 21.714 -0.965 -16.253 1.00 96.44 187 SER A C 1
ATOM 1593 O O . SER A 1 187 ? 20.640 -1.049 -15.655 1.00 96.44 187 SER A O 1
ATOM 1595 N N . TYR A 1 188 ? 22.093 -1.894 -17.136 1.00 92.69 188 TYR A N 1
ATOM 1596 C CA . TYR A 1 188 ? 21.275 -3.068 -17.464 1.00 92.69 188 TYR A CA 1
ATOM 1597 C C . TYR A 1 188 ? 21.030 -3.978 -16.257 1.00 92.69 188 TYR A C 1
ATOM 1599 O O . TYR A 1 188 ? 19.893 -4.379 -16.006 1.00 92.69 188 TYR A O 1
ATOM 1607 N N . PHE A 1 189 ? 22.099 -4.336 -15.544 1.00 94.38 189 PHE A N 1
ATOM 1608 C CA . PHE A 1 189 ? 22.041 -5.361 -14.506 1.00 94.38 189 PHE A CA 1
ATOM 1609 C C . PHE A 1 189 ? 21.260 -4.877 -13.284 1.00 94.38 189 PHE A C 1
ATOM 1611 O O . PHE A 1 189 ? 20.342 -5.567 -12.844 1.00 94.38 189 PHE A O 1
ATOM 1618 N N . ASP A 1 190 ? 21.540 -3.661 -12.815 1.00 96.75 190 ASP A N 1
ATOM 1619 C CA . ASP A 1 190 ? 20.853 -3.089 -11.654 1.00 96.75 190 ASP A CA 1
ATOM 1620 C C . ASP A 1 190 ? 19.375 -2.826 -11.966 1.00 96.75 190 ASP A C 1
ATOM 1622 O O . ASP A 1 190 ? 18.497 -3.185 -11.182 1.00 96.75 190 ASP A O 1
ATOM 1626 N N . SER A 1 191 ? 19.068 -2.332 -13.176 1.00 95.88 191 SER A N 1
ATOM 1627 C CA . SER A 1 191 ? 17.678 -2.191 -13.633 1.00 95.88 191 SER A CA 1
ATOM 1628 C C . SER A 1 191 ? 16.932 -3.529 -13.631 1.00 95.88 191 SER A C 1
ATOM 1630 O O . SER A 1 191 ? 15.758 -3.572 -13.261 1.00 95.88 191 SER A O 1
ATOM 1632 N N . LEU A 1 192 ? 17.585 -4.621 -14.048 1.00 92.88 192 LEU A N 1
ATOM 1633 C CA . LEU A 1 192 ? 16.984 -5.956 -14.089 1.00 92.88 192 LEU A CA 1
ATOM 1634 C C . LEU A 1 192 ? 16.729 -6.508 -12.682 1.00 92.88 192 LEU A C 1
ATOM 1636 O O . LEU A 1 192 ? 15.663 -7.085 -12.453 1.00 92.88 192 LEU A O 1
ATOM 1640 N N . ILE A 1 193 ? 17.681 -6.338 -11.758 1.00 95.62 193 ILE A N 1
ATOM 1641 C CA . ILE A 1 193 ? 17.532 -6.755 -10.357 1.00 95.62 193 ILE A CA 1
ATOM 1642 C C . ILE A 1 193 ? 16.355 -6.022 -9.723 1.00 95.62 193 ILE A C 1
ATOM 1644 O O . ILE A 1 193 ? 15.411 -6.679 -9.286 1.00 95.62 193 ILE A O 1
ATOM 1648 N N . SER A 1 194 ? 16.341 -4.688 -9.779 1.00 96.56 194 SER A N 1
ATOM 1649 C CA . SER A 1 194 ? 15.257 -3.902 -9.183 1.00 96.56 194 SER A CA 1
ATOM 1650 C C . SER A 1 194 ? 13.897 -4.255 -9.802 1.00 96.56 194 SER A C 1
ATOM 1652 O O . SER A 1 194 ? 12.890 -4.382 -9.110 1.00 96.56 194 SER A O 1
ATOM 1654 N N . LEU A 1 195 ? 13.844 -4.509 -11.113 1.00 94.19 195 LEU A N 1
ATOM 1655 C CA . LEU A 1 195 ? 12.609 -4.927 -11.778 1.00 94.19 195 LEU A CA 1
ATOM 1656 C C . LEU A 1 195 ? 12.108 -6.302 -11.308 1.00 94.19 195 LEU A C 1
ATOM 1658 O O . LEU A 1 195 ? 10.894 -6.530 -11.214 1.00 94.19 195 LEU A O 1
ATOM 1662 N N . LYS A 1 196 ? 13.030 -7.228 -11.032 1.00 93.12 196 LYS A N 1
ATOM 1663 C CA . LYS A 1 196 ? 12.711 -8.544 -10.477 1.00 93.12 196 LYS A CA 1
ATOM 1664 C C . LYS A 1 196 ? 12.206 -8.420 -9.042 1.00 93.12 196 LYS A C 1
ATOM 1666 O O . LYS A 1 196 ? 11.145 -8.959 -8.752 1.00 93.12 196 LYS A O 1
ATOM 1671 N N . GLU A 1 197 ? 12.903 -7.678 -8.191 1.00 95.62 197 GLU A N 1
ATOM 1672 C CA . GLU A 1 197 ? 12.529 -7.481 -6.784 1.00 95.62 197 GLU A CA 1
ATOM 1673 C C . GLU A 1 197 ? 11.153 -6.817 -6.656 1.00 95.62 197 GLU A C 1
ATOM 1675 O O . GLU A 1 197 ? 10.288 -7.318 -5.937 1.00 95.62 197 GLU A O 1
ATOM 1680 N N . SER A 1 198 ? 10.884 -5.783 -7.462 1.00 95.38 198 SER A N 1
ATOM 1681 C CA . SER A 1 198 ? 9.544 -5.193 -7.578 1.00 95.38 198 SER A CA 1
ATOM 1682 C C . SER A 1 198 ? 8.492 -6.226 -8.007 1.00 95.38 198 SER A C 1
ATOM 1684 O O . SER A 1 198 ? 7.377 -6.263 -7.481 1.00 95.38 198 SER A O 1
ATOM 1686 N N . SER A 1 199 ? 8.827 -7.091 -8.970 1.00 92.81 199 SER A N 1
ATOM 1687 C CA . SER A 1 199 ? 7.905 -8.123 -9.448 1.00 92.81 199 SER A CA 1
ATOM 1688 C C . SER A 1 199 ? 7.592 -9.160 -8.372 1.00 92.81 199 SER A C 1
ATOM 1690 O O . SER A 1 199 ? 6.425 -9.528 -8.236 1.00 92.81 199 SER A O 1
ATOM 1692 N N . ASP A 1 200 ? 8.596 -9.598 -7.616 1.00 93.94 200 ASP A N 1
ATOM 1693 C CA . ASP A 1 200 ? 8.454 -10.570 -6.533 1.00 93.94 200 ASP A CA 1
ATOM 1694 C C . ASP A 1 200 ? 7.612 -9.986 -5.385 1.00 93.94 200 ASP A C 1
ATOM 1696 O O . ASP A 1 200 ? 6.642 -10.622 -4.958 1.00 93.94 200 ASP A O 1
ATOM 1700 N N . ALA A 1 201 ? 7.888 -8.743 -4.967 1.00 95.12 201 ALA A N 1
ATOM 1701 C CA . ALA A 1 201 ? 7.085 -8.019 -3.977 1.00 95.12 201 ALA A CA 1
ATOM 1702 C C . ALA A 1 201 ? 5.621 -7.876 -4.428 1.00 95.12 201 ALA A C 1
ATOM 1704 O O . ALA A 1 201 ? 4.697 -8.227 -3.691 1.00 95.12 201 ALA A O 1
ATOM 1705 N N . PHE A 1 202 ? 5.393 -7.460 -5.679 1.00 94.25 202 PHE A N 1
ATOM 1706 C CA . PHE A 1 202 ? 4.045 -7.333 -6.231 1.00 94.25 202 PHE A CA 1
ATOM 1707 C C . PHE A 1 202 ? 3.299 -8.672 -6.284 1.00 94.25 202 PHE A C 1
ATOM 1709 O O . PHE A 1 202 ? 2.105 -8.707 -6.017 1.00 94.25 202 PHE A O 1
ATOM 1716 N N . ILE A 1 203 ? 3.962 -9.781 -6.629 1.00 92.25 203 ILE A N 1
ATOM 1717 C CA . ILE A 1 203 ? 3.323 -11.109 -6.657 1.00 92.25 203 ILE A CA 1
ATOM 1718 C C . ILE A 1 203 ? 2.868 -11.517 -5.254 1.00 92.25 203 ILE A C 1
ATOM 1720 O O . ILE A 1 203 ? 1.781 -12.078 -5.100 1.00 92.25 203 ILE A O 1
ATOM 1724 N N . LEU A 1 204 ? 3.686 -11.258 -4.231 1.00 92.69 204 LEU A N 1
ATOM 1725 C CA . LEU A 1 204 ? 3.314 -11.530 -2.843 1.00 92.69 204 LEU A CA 1
ATOM 1726 C C . LEU A 1 204 ? 2.126 -10.668 -2.407 1.00 92.69 204 LEU A C 1
ATOM 1728 O O . LEU A 1 204 ? 1.194 -11.192 -1.800 1.00 92.69 204 LEU A O 1
ATOM 1732 N N . TRP A 1 205 ? 2.115 -9.394 -2.794 1.00 93.00 205 TRP A N 1
ATOM 1733 C CA . TRP A 1 205 ? 1.000 -8.491 -2.530 1.00 93.00 205 TRP A CA 1
ATOM 1734 C C . TRP A 1 205 ? -0.291 -8.908 -3.247 1.00 93.00 205 TRP A C 1
ATOM 1736 O O . TRP A 1 205 ? -1.353 -8.978 -2.634 1.00 93.00 205 TRP A O 1
ATOM 1746 N N . GLU A 1 206 ? -0.212 -9.247 -4.537 1.00 91.12 206 GLU A N 1
ATOM 1747 C CA . GLU A 1 206 ? -1.356 -9.652 -5.365 1.00 91.12 206 GLU A CA 1
ATOM 1748 C C . GLU A 1 206 ? -2.023 -10.918 -4.800 1.00 91.12 206 GLU A C 1
ATOM 1750 O O . GLU A 1 206 ? -3.251 -11.026 -4.793 1.00 91.12 206 GLU A O 1
ATOM 1755 N N . LYS A 1 207 ? -1.235 -11.854 -4.250 1.00 89.81 207 LYS A N 1
ATOM 1756 C CA . LYS A 1 207 ? -1.740 -13.080 -3.609 1.00 89.81 207 LYS A CA 1
ATOM 1757 C C . LYS A 1 207 ? -2.643 -12.813 -2.405 1.00 89.81 207 LYS A C 1
ATOM 1759 O O . LYS A 1 207 ? -3.551 -13.611 -2.174 1.00 89.81 207 LYS A O 1
ATOM 1764 N N . CYS A 1 208 ? -2.460 -11.705 -1.682 1.00 88.12 208 CYS A N 1
ATOM 1765 C CA . CYS A 1 208 ? -3.361 -11.320 -0.589 1.00 88.12 208 CYS A CA 1
ATOM 1766 C C . CYS A 1 208 ? -4.807 -11.128 -1.080 1.00 88.12 208 CYS A C 1
ATOM 1768 O O . CYS A 1 208 ? -5.737 -11.424 -0.340 1.00 88.12 208 CYS A O 1
ATOM 1770 N N . TYR A 1 209 ? -4.997 -10.740 -2.347 1.00 83.12 209 TYR A N 1
ATOM 1771 C CA . TYR A 1 209 ? -6.306 -10.476 -2.958 1.00 83.12 209 TYR A CA 1
ATOM 1772 C C . TYR A 1 209 ? -6.862 -11.638 -3.796 1.00 83.12 209 TYR A C 1
ATOM 1774 O O . TYR A 1 209 ? -8.041 -11.633 -4.157 1.00 83.12 209 TYR A O 1
ATOM 1782 N N . GLN A 1 210 ? -6.037 -12.638 -4.123 1.00 70.62 210 GLN A N 1
ATOM 1783 C CA . GLN A 1 210 ? -6.427 -13.780 -4.963 1.00 70.62 210 GLN A CA 1
ATOM 1784 C C . GLN A 1 210 ? -7.201 -14.868 -4.202 1.00 70.62 210 GLN A C 1
ATOM 1786 O O . GLN A 1 210 ? -7.915 -15.645 -4.828 1.00 70.62 210 GLN A O 1
ATOM 1791 N N . ASN A 1 211 ? -7.143 -14.885 -2.866 1.00 55.81 211 ASN A N 1
ATOM 1792 C CA . ASN A 1 211 ? -7.861 -15.850 -2.019 1.00 55.81 211 ASN A CA 1
ATOM 1793 C C . ASN A 1 211 ? -9.377 -15.586 -1.894 1.00 55.81 211 ASN A C 1
ATOM 1795 O O . ASN A 1 211 ? -10.041 -16.192 -1.054 1.00 55.81 211 ASN A O 1
ATOM 1799 N N . LYS A 1 212 ? -9.948 -14.723 -2.744 1.00 56.41 212 LYS A N 1
ATOM 1800 C CA . LYS A 1 212 ? -11.399 -14.634 -2.947 1.00 56.41 212 LYS A CA 1
ATOM 1801 C C . LYS A 1 212 ? -11.853 -15.881 -3.715 1.00 56.41 212 LYS A C 1
ATOM 1803 O O . LYS A 1 212 ? -12.032 -15.837 -4.931 1.00 56.41 212 LYS A O 1
ATOM 1808 N N . GLU A 1 213 ? -11.968 -17.013 -3.020 1.00 40.97 213 GLU A N 1
ATOM 1809 C CA . GLU A 1 213 ? -12.511 -18.257 -3.568 1.00 40.97 213 GLU A CA 1
ATOM 1810 C C . GLU A 1 213 ? -13.859 -17.983 -4.253 1.00 40.97 213 GLU A C 1
ATOM 1812 O O . GLU A 1 213 ? -14.846 -17.613 -3.625 1.00 40.97 213 GLU A O 1
ATOM 1817 N N . ALA A 1 214 ? -13.867 -18.075 -5.583 1.00 38.53 214 ALA A N 1
ATOM 1818 C CA . ALA A 1 214 ? -14.571 -19.105 -6.348 1.00 38.53 214 ALA A CA 1
ATOM 1819 C C . ALA A 1 214 ? -15.971 -19.576 -5.880 1.00 38.53 214 ALA A C 1
ATOM 1821 O O . ALA A 1 214 ? -16.379 -20.682 -6.224 1.00 38.53 214 ALA A O 1
ATOM 1822 N N . TRP A 1 215 ? -16.755 -18.749 -5.189 1.00 36.16 215 TRP A N 1
ATOM 1823 C CA . TRP A 1 215 ? -18.178 -18.986 -4.933 1.00 36.16 215 TRP A CA 1
ATOM 1824 C C . TRP A 1 215 ? -19.025 -17.840 -5.486 1.00 36.16 215 TRP A C 1
ATOM 1826 O O . TRP A 1 215 ? -19.594 -17.014 -4.778 1.00 36.16 215 TRP A O 1
ATOM 1836 N N . ARG A 1 216 ? -19.120 -17.794 -6.817 1.00 41.25 216 ARG A N 1
ATOM 1837 C CA . ARG A 1 216 ? -20.222 -17.123 -7.514 1.00 41.25 216 ARG A CA 1
ATOM 1838 C C . ARG A 1 216 ? -20.788 -18.089 -8.549 1.00 41.25 216 ARG A C 1
ATOM 1840 O O . ARG A 1 216 ? -20.256 -18.210 -9.648 1.00 41.25 216 ARG A O 1
ATOM 1847 N N . PHE A 1 217 ? -21.883 -18.761 -8.194 1.00 39.34 217 PHE A N 1
ATOM 1848 C CA . PHE A 1 217 ? -22.771 -19.523 -9.090 1.00 39.34 217 PHE A CA 1
ATOM 1849 C C . PHE A 1 217 ? -23.486 -18.593 -10.107 1.00 39.34 217 PHE A C 1
ATOM 1851 O O . PHE A 1 217 ? -24.704 -18.583 -10.231 1.00 39.34 217 PHE A O 1
ATOM 1858 N N . GLY A 1 218 ? -22.734 -17.757 -10.826 1.00 38.66 218 GLY A N 1
ATOM 1859 C CA . GLY A 1 218 ? -23.262 -16.693 -11.688 1.00 38.66 218 GLY A CA 1
ATOM 1860 C C . GLY A 1 218 ? -22.298 -16.325 -12.812 1.00 38.66 218 GLY A C 1
ATOM 1861 O O . GLY A 1 218 ? -22.055 -15.153 -13.079 1.00 38.66 218 GLY A O 1
ATOM 1862 N N . SER A 1 219 ? -21.703 -17.340 -13.436 1.00 45.78 219 SER A N 1
ATOM 1863 C CA . SER A 1 219 ? -20.799 -17.239 -14.584 1.00 45.78 219 SER A CA 1
ATOM 1864 C C . SER A 1 219 ? -21.541 -16.836 -15.866 1.00 45.78 219 SER A C 1
ATOM 1866 O O . SER A 1 219 ? -21.633 -17.637 -16.793 1.00 45.78 219 SER A O 1
ATOM 1868 N N . LEU A 1 220 ? -22.050 -15.604 -15.952 1.00 44.16 220 LEU A N 1
ATOM 1869 C CA . LEU A 1 220 ? -22.457 -15.038 -17.248 1.00 44.16 220 LEU A CA 1
ATOM 1870 C C . LEU A 1 220 ? -22.123 -13.555 -17.458 1.00 44.16 220 LEU A C 1
ATOM 1872 O O . LEU A 1 220 ? -22.132 -13.119 -18.604 1.00 44.16 220 LEU A O 1
ATOM 1876 N N . PHE A 1 221 ? -21.745 -12.786 -16.429 1.00 43.25 221 PHE A N 1
ATOM 1877 C CA . PHE A 1 221 ? -21.427 -11.369 -16.633 1.00 43.25 221 PHE A CA 1
ATOM 1878 C C . PHE A 1 221 ? -20.197 -10.906 -15.837 1.00 43.25 221 PHE A C 1
ATOM 1880 O O . PHE A 1 221 ? -20.226 -10.775 -14.619 1.00 43.25 221 PHE A O 1
ATOM 1887 N N . MET A 1 222 ? -19.150 -10.572 -16.603 1.00 36.59 222 MET A N 1
ATOM 1888 C CA . MET A 1 222 ? -18.017 -9.692 -16.277 1.00 36.59 222 MET A CA 1
ATOM 1889 C C . MET A 1 222 ? -16.836 -10.293 -15.496 1.00 36.59 222 MET A C 1
ATOM 1891 O O . MET A 1 222 ? -16.721 -10.171 -14.280 1.00 36.59 222 MET A O 1
ATOM 1895 N N . SER A 1 223 ? -15.843 -10.774 -16.251 1.00 39.59 223 SER A N 1
ATOM 1896 C CA . SER A 1 223 ? -14.444 -10.925 -15.831 1.00 39.59 223 SER A CA 1
ATOM 1897 C C . SER A 1 223 ? -13.740 -9.558 -15.700 1.00 39.59 223 SER A C 1
ATOM 1899 O O . SER A 1 223 ? -12.754 -9.280 -16.387 1.00 39.59 223 SER A O 1
ATOM 1901 N N . LYS A 1 224 ? -14.257 -8.652 -14.861 1.00 43.84 224 LYS A N 1
ATOM 1902 C CA . LYS A 1 224 ? -13.479 -7.475 -14.443 1.00 43.84 224 LYS A CA 1
ATOM 1903 C C . LYS A 1 224 ? -12.436 -7.941 -13.428 1.00 43.84 224 LYS A C 1
ATOM 1905 O O . LYS A 1 224 ? -12.754 -8.727 -12.541 1.00 43.84 224 LYS A O 1
ATOM 1910 N N . SER A 1 225 ? -11.190 -7.501 -13.598 1.00 48.94 225 SER A N 1
ATOM 1911 C CA . SER A 1 225 ? -10.078 -7.838 -12.705 1.00 48.94 225 SER A CA 1
ATOM 1912 C C . SER A 1 225 ? -10.479 -7.643 -11.242 1.00 48.94 225 SER A C 1
ATOM 1914 O O . SER A 1 225 ? -10.917 -6.560 -10.872 1.00 48.94 225 SER A O 1
ATOM 1916 N N . THR A 1 226 ? -10.302 -8.674 -10.422 1.00 69.75 226 THR A N 1
ATOM 1917 C CA . THR A 1 226 ? -10.667 -8.720 -8.995 1.00 69.75 226 THR A CA 1
ATOM 1918 C C . THR A 1 226 ? -9.758 -7.890 -8.079 1.00 69.75 226 THR A C 1
ATOM 1920 O O . THR A 1 226 ? -9.931 -7.928 -6.861 1.00 69.75 226 THR A O 1
ATOM 1923 N N . LEU A 1 227 ? -8.784 -7.171 -8.645 1.00 85.12 227 LEU A N 1
ATOM 1924 C CA . LEU A 1 227 ? -7.795 -6.392 -7.903 1.00 85.12 227 LEU A CA 1
ATOM 1925 C C . LEU A 1 227 ? -8.302 -4.975 -7.614 1.00 85.12 227 LEU A C 1
ATOM 1927 O O . LEU A 1 227 ? -8.933 -4.386 -8.497 1.00 85.12 227 LEU A O 1
ATOM 1931 N N . PRO A 1 228 ? -7.970 -4.407 -6.442 1.00 88.12 228 PRO A N 1
ATOM 1932 C CA . PRO A 1 228 ? -8.269 -3.015 -6.145 1.00 88.12 228 PRO A CA 1
ATOM 1933 C C . PRO A 1 228 ? -7.578 -2.044 -7.121 1.00 88.12 228 PRO A C 1
ATOM 1935 O O . PRO A 1 228 ? -6.497 -2.361 -7.638 1.00 88.12 228 PRO A O 1
ATOM 1938 N N . PRO A 1 229 ? -8.161 -0.857 -7.362 1.00 88.31 229 PRO A N 1
ATOM 1939 C CA . PRO A 1 229 ? -7.584 0.224 -8.158 1.00 88.31 229 PRO A CA 1
ATOM 1940 C C . PRO A 1 229 ? -6.114 0.526 -7.866 1.00 88.31 229 PRO A C 1
ATOM 1942 O O . PRO A 1 229 ? -5.335 0.605 -8.818 1.00 88.31 229 PRO A O 1
ATOM 1945 N N . LEU A 1 230 ? -5.697 0.597 -6.597 1.00 90.25 230 LEU A N 1
ATOM 1946 C CA . LEU A 1 230 ? -4.293 0.852 -6.260 1.00 90.25 230 LEU A CA 1
ATOM 1947 C C . LEU A 1 230 ? -3.359 -0.245 -6.801 1.00 90.25 230 LEU A C 1
ATOM 1949 O O . LEU A 1 230 ? -2.371 0.042 -7.476 1.00 90.25 230 LEU A O 1
ATOM 1953 N N . LEU A 1 231 ? -3.701 -1.524 -6.611 1.00 91.81 231 LEU A N 1
ATOM 1954 C CA . LEU A 1 231 ? -2.905 -2.635 -7.154 1.00 91.81 231 LEU A CA 1
ATOM 1955 C C . LEU A 1 231 ? -2.894 -2.632 -8.687 1.00 91.81 231 LEU A C 1
ATOM 1957 O O . LEU A 1 231 ? -1.894 -3.001 -9.310 1.00 91.81 231 LEU A O 1
ATOM 1961 N N . LEU A 1 232 ? -3.997 -2.223 -9.318 1.00 89.75 232 LEU A N 1
ATOM 1962 C CA . LEU A 1 232 ? -4.059 -2.070 -10.769 1.00 89.75 232 LEU A CA 1
ATOM 1963 C C . LEU A 1 232 ? -3.129 -0.957 -11.258 1.00 89.75 232 LEU A C 1
ATOM 1965 O O . LEU A 1 232 ? -2.469 -1.149 -12.282 1.00 89.75 232 LEU A O 1
ATOM 1969 N N . TRP A 1 233 ? -3.034 0.157 -10.531 1.00 90.81 233 TRP A N 1
ATOM 1970 C CA . TRP A 1 233 ? -2.080 1.224 -10.822 1.00 90.81 233 TRP A CA 1
ATOM 1971 C C . TRP A 1 233 ? -0.639 0.708 -10.767 1.00 90.81 233 TRP A C 1
ATOM 1973 O O . TRP A 1 233 ? 0.085 0.813 -11.758 1.00 90.81 233 TRP A O 1
ATOM 1983 N N . PHE A 1 234 ? -0.255 0.017 -9.691 1.00 93.00 234 PHE A N 1
ATOM 1984 C CA . PHE A 1 234 ? 1.069 -0.606 -9.577 1.00 93.00 234 PHE A CA 1
ATOM 1985 C C . PHE A 1 234 ? 1.359 -1.599 -10.702 1.00 93.00 234 PHE A C 1
ATOM 1987 O O . PHE A 1 234 ? 2.450 -1.612 -11.277 1.00 93.00 234 PHE A O 1
ATOM 1994 N N . LYS A 1 235 ? 0.369 -2.419 -11.071 1.00 90.81 235 LYS A N 1
ATOM 1995 C CA . LYS A 1 235 ? 0.490 -3.366 -12.185 1.00 90.81 235 LYS A CA 1
ATOM 1996 C C . LYS A 1 235 ? 0.792 -2.647 -13.499 1.00 90.81 235 LYS A C 1
ATOM 1998 O O . LYS A 1 235 ? 1.648 -3.102 -14.259 1.00 90.81 235 LYS A O 1
ATOM 2003 N N . ARG A 1 236 ? 0.111 -1.527 -13.763 1.00 89.88 236 ARG A N 1
ATOM 2004 C CA . ARG A 1 236 ? 0.336 -0.686 -14.948 1.00 89.88 236 ARG A C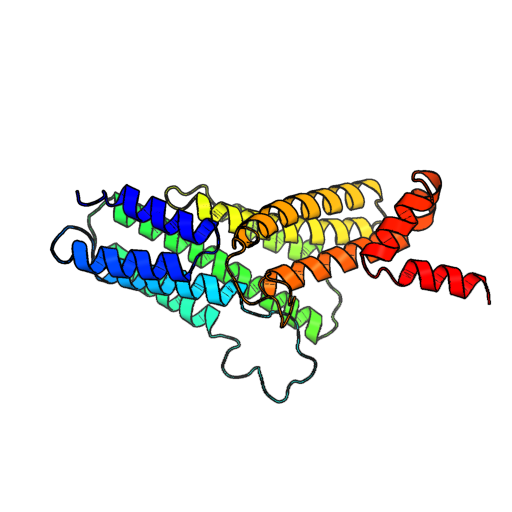A 1
ATOM 2005 C C . ARG A 1 236 ? 1.699 -0.011 -14.902 1.00 89.88 236 ARG A C 1
ATOM 2007 O O . ARG A 1 236 ? 2.414 -0.079 -15.900 1.00 89.88 236 ARG A O 1
ATOM 2014 N N . PHE A 1 237 ? 2.073 0.576 -13.765 1.00 91.12 237 PHE A N 1
ATOM 2015 C CA . PHE A 1 237 ? 3.366 1.232 -13.596 1.00 91.12 237 PHE A CA 1
ATOM 2016 C C . PHE A 1 237 ? 4.506 0.243 -13.854 1.00 91.12 237 PHE A C 1
ATOM 2018 O O . PHE A 1 237 ? 5.313 0.463 -14.754 1.00 91.12 237 PHE A O 1
ATOM 2025 N N . LYS A 1 238 ? 4.461 -0.938 -13.225 1.00 91.81 238 LYS A N 1
ATOM 2026 C CA . LYS A 1 238 ? 5.399 -2.035 -13.490 1.00 91.81 238 LYS A CA 1
ATOM 2027 C C . LYS A 1 238 ? 5.443 -2.429 -14.966 1.00 91.81 238 LYS A C 1
ATOM 2029 O O . LYS A 1 238 ? 6.521 -2.589 -15.528 1.00 91.81 238 LYS A O 1
ATOM 2034 N N . HIS A 1 239 ? 4.298 -2.603 -15.630 1.00 88.12 239 HIS A N 1
ATOM 2035 C CA . HIS A 1 239 ? 4.280 -2.935 -17.062 1.00 88.12 239 HIS A CA 1
ATOM 2036 C C . HIS A 1 239 ? 4.921 -1.842 -17.930 1.00 88.12 239 HIS A C 1
ATOM 2038 O O . HIS A 1 239 ? 5.642 -2.158 -18.882 1.00 88.12 239 HIS A O 1
ATOM 2044 N N . MET A 1 240 ? 4.719 -0.570 -17.591 1.00 88.88 240 MET A N 1
ATOM 2045 C CA . MET A 1 240 ? 5.385 0.547 -18.258 1.00 88.88 240 MET A CA 1
ATOM 2046 C C . MET A 1 240 ? 6.903 0.507 -18.036 1.00 88.88 240 MET A C 1
ATOM 2048 O O . MET A 1 240 ? 7.665 0.637 -18.996 1.00 88.88 240 MET A O 1
ATOM 2052 N N . THR A 1 241 ? 7.363 0.232 -16.815 1.00 91.56 241 THR A N 1
ATOM 2053 C CA . THR A 1 241 ? 8.792 0.071 -16.502 1.00 91.56 241 THR A CA 1
ATOM 2054 C C . THR A 1 241 ? 9.414 -1.082 -17.293 1.00 91.56 241 THR A C 1
ATOM 2056 O O . THR A 1 241 ? 10.453 -0.898 -17.924 1.00 91.56 241 THR A O 1
ATOM 2059 N N . ILE A 1 242 ? 8.737 -2.236 -17.380 1.00 88.88 242 ILE A N 1
ATOM 2060 C CA . ILE A 1 242 ? 9.166 -3.371 -18.220 1.00 88.88 242 ILE A CA 1
ATOM 2061 C C . ILE A 1 242 ? 9.279 -2.944 -19.688 1.00 88.88 242 ILE A C 1
ATOM 2063 O O . ILE A 1 242 ? 10.260 -3.278 -20.351 1.00 88.88 242 ILE A O 1
ATOM 2067 N N . SER A 1 243 ? 8.299 -2.188 -20.196 1.00 85.44 243 SER A N 1
ATOM 2068 C CA . SER A 1 243 ? 8.320 -1.658 -21.569 1.00 85.44 243 SER A CA 1
ATOM 2069 C C . SER A 1 243 ? 9.579 -0.845 -21.832 1.00 85.44 243 SER A C 1
ATOM 2071 O O . SER A 1 243 ? 10.262 -1.050 -22.836 1.00 85.44 243 SER A O 1
ATOM 2073 N N . LYS A 1 244 ? 9.876 0.083 -20.918 1.00 89.81 244 LYS A N 1
ATOM 2074 C CA . LYS A 1 244 ? 11.015 0.991 -21.013 1.00 89.81 244 LYS A CA 1
ATOM 2075 C C . LYS A 1 244 ? 12.335 0.227 -20.933 1.00 89.81 244 LYS A C 1
ATOM 2077 O O . LYS A 1 244 ? 13.198 0.436 -21.779 1.00 89.81 244 LYS A O 1
ATOM 2082 N N . PHE A 1 245 ? 12.453 -0.711 -19.994 1.00 90.88 245 PHE A N 1
ATOM 2083 C CA . PHE A 1 245 ? 13.613 -1.593 -19.860 1.00 90.88 245 PHE A CA 1
ATOM 2084 C C . PHE A 1 245 ? 13.884 -2.384 -21.145 1.00 90.88 245 PHE A C 1
ATOM 2086 O O . PHE A 1 245 ? 15.001 -2.373 -21.662 1.00 90.88 245 PHE A O 1
ATOM 2093 N N . MET A 1 246 ? 12.852 -3.019 -21.710 1.00 86.12 246 MET A N 1
ATOM 2094 C CA . MET A 1 246 ? 12.996 -3.782 -22.953 1.00 86.12 246 MET A CA 1
ATOM 2095 C C . MET A 1 246 ? 13.406 -2.913 -24.133 1.00 86.12 246 MET A C 1
ATOM 2097 O O . MET A 1 246 ? 14.162 -3.368 -24.987 1.00 86.12 246 MET A O 1
ATOM 2101 N N . LEU A 1 247 ? 12.912 -1.675 -24.189 1.00 86.00 247 LEU A N 1
ATOM 2102 C CA . LEU A 1 247 ? 13.295 -0.718 -25.217 1.00 86.00 247 LEU A CA 1
ATOM 2103 C C . LEU A 1 247 ? 14.773 -0.324 -25.088 1.00 86.00 247 LEU A C 1
ATOM 2105 O O . LEU A 1 247 ? 15.502 -0.389 -26.075 1.00 86.00 247 LEU A O 1
ATOM 2109 N N . TYR A 1 248 ? 15.214 0.048 -23.885 1.00 89.56 248 TYR A N 1
ATOM 2110 C CA . TYR A 1 248 ? 16.570 0.551 -23.632 1.00 89.56 248 TYR A CA 1
ATOM 2111 C C . TYR A 1 248 ? 17.623 -0.532 -23.869 1.00 89.56 248 TYR A C 1
ATOM 2113 O O . TYR A 1 248 ? 18.652 -0.290 -24.498 1.00 89.56 248 TYR A O 1
ATOM 2121 N N . PHE A 1 249 ? 17.336 -1.757 -23.430 1.00 89.19 249 PHE A N 1
ATOM 2122 C CA . PHE A 1 249 ? 18.292 -2.862 -23.458 1.00 89.19 249 PHE A CA 1
ATOM 2123 C C . PHE A 1 249 ? 17.983 -3.917 -24.516 1.00 89.19 249 PHE A C 1
ATOM 2125 O O . PHE A 1 249 ? 18.507 -5.030 -24.465 1.00 89.19 249 PHE A O 1
ATOM 2132 N N . TYR A 1 250 ? 17.180 -3.567 -25.522 1.00 84.25 250 TYR A N 1
ATOM 2133 C CA . TYR A 1 250 ? 16.787 -4.463 -26.610 1.00 84.25 250 TYR A CA 1
ATOM 2134 C C . TYR A 1 250 ? 17.975 -5.215 -27.231 1.00 84.25 250 TYR A C 1
ATOM 2136 O O . TYR A 1 250 ? 17.926 -6.432 -27.419 1.00 84.25 250 TYR A O 1
ATOM 2144 N N . GLY A 1 251 ? 19.065 -4.498 -27.529 1.00 83.19 251 GLY A N 1
ATOM 2145 C CA . GLY A 1 251 ? 20.257 -5.081 -28.148 1.00 83.19 251 GLY A CA 1
ATOM 2146 C C . GLY A 1 251 ? 20.947 -6.136 -27.278 1.00 83.19 251 GLY A C 1
ATOM 2147 O O . GLY A 1 251 ? 21.508 -7.089 -27.815 1.00 83.19 251 GLY A O 1
ATOM 2148 N N . ILE A 1 252 ? 20.875 -5.990 -25.953 1.00 85.44 252 ILE A N 1
ATOM 2149 C CA . ILE A 1 252 ? 21.400 -6.960 -24.986 1.00 85.44 252 ILE A CA 1
ATOM 2150 C C . ILE A 1 252 ? 20.453 -8.160 -24.909 1.00 85.44 252 ILE A C 1
ATOM 2152 O O . ILE A 1 252 ? 20.889 -9.301 -25.070 1.00 85.44 252 ILE A O 1
ATOM 2156 N N . LEU A 1 253 ? 19.149 -7.905 -24.765 1.00 82.19 253 LEU A N 1
ATOM 2157 C CA . LEU A 1 253 ? 18.122 -8.940 -24.628 1.00 82.19 253 LEU A CA 1
ATOM 2158 C C . LEU A 1 253 ? 18.110 -9.905 -25.817 1.00 82.19 253 LEU A C 1
ATOM 2160 O O . LEU A 1 253 ? 18.144 -11.114 -25.618 1.00 82.19 253 LEU A O 1
ATOM 2164 N N . VAL A 1 254 ? 18.152 -9.406 -27.053 1.00 77.69 254 VAL A N 1
ATOM 2165 C CA . VAL A 1 254 ? 18.147 -10.265 -28.255 1.00 77.69 254 VAL A CA 1
ATOM 2166 C C . VAL A 1 254 ? 19.389 -11.156 -28.358 1.00 77.69 254 VAL A C 1
ATOM 2168 O O . VAL A 1 254 ? 19.333 -12.210 -28.985 1.00 77.69 254 VAL A O 1
ATOM 2171 N N . ARG A 1 255 ? 20.513 -10.751 -27.758 1.00 80.81 255 ARG A N 1
ATOM 2172 C CA . ARG A 1 255 ? 21.751 -11.544 -27.751 1.00 80.81 255 ARG A CA 1
ATOM 2173 C C . ARG A 1 255 ? 21.773 -12.593 -26.640 1.00 80.81 255 ARG A C 1
ATOM 2175 O O . ARG A 1 255 ? 22.423 -13.616 -26.810 1.00 80.81 255 ARG A O 1
ATOM 2182 N N . GLN A 1 256 ? 21.113 -12.322 -25.515 1.00 78.06 256 GLN A N 1
ATOM 2183 C CA . GLN A 1 256 ? 21.192 -13.141 -24.299 1.00 78.06 256 GLN A CA 1
ATOM 2184 C C . GLN A 1 256 ? 19.953 -14.007 -24.040 1.00 78.06 256 GLN A C 1
ATOM 2186 O O . GLN A 1 256 ? 20.019 -14.924 -23.229 1.00 78.06 256 GLN A O 1
ATOM 2191 N N . SER A 1 257 ? 18.833 -13.738 -24.710 1.00 68.50 257 SER A N 1
ATOM 2192 C CA . SER A 1 257 ? 17.586 -14.492 -24.560 1.00 68.50 257 SER A CA 1
ATOM 2193 C C . SER A 1 257 ? 17.063 -14.962 -25.910 1.00 68.50 257 SER A C 1
ATOM 2195 O O . SER A 1 257 ? 17.404 -14.412 -26.961 1.00 68.50 257 SER A O 1
ATOM 2197 N N . SER A 1 258 ? 16.249 -16.016 -25.910 1.00 61.59 258 SER A N 1
ATOM 2198 C CA . SER A 1 258 ? 15.680 -16.502 -27.161 1.00 61.59 258 SER A CA 1
ATOM 2199 C C . SER A 1 258 ? 14.674 -15.485 -27.709 1.00 61.59 258 SER A C 1
ATOM 2201 O O . SER A 1 258 ? 13.888 -14.882 -26.975 1.00 61.59 258 SER A O 1
ATOM 2203 N N . LEU A 1 259 ? 14.629 -15.327 -29.035 1.00 57.44 259 LEU A N 1
ATOM 2204 C CA . LEU A 1 259 ? 13.673 -14.426 -29.696 1.00 57.44 259 LEU A CA 1
ATOM 2205 C C . LEU A 1 259 ? 12.208 -14.747 -29.323 1.00 57.44 259 LEU A C 1
ATOM 2207 O O . LEU A 1 259 ? 11.339 -13.879 -29.384 1.00 57.44 259 LEU A O 1
ATOM 2211 N N . ARG A 1 260 ? 11.940 -16.003 -28.935 1.00 53.94 260 ARG A N 1
ATOM 2212 C CA . ARG A 1 260 ? 10.639 -16.501 -28.479 1.00 53.94 260 ARG A CA 1
ATOM 2213 C C . ARG A 1 260 ? 10.283 -15.997 -27.078 1.00 53.94 260 ARG A C 1
ATOM 2215 O O . ARG A 1 260 ? 9.144 -15.604 -26.867 1.00 53.94 260 ARG A O 1
ATOM 2222 N N . GLU A 1 261 ? 11.232 -15.944 -26.147 1.00 62.66 261 GLU A N 1
ATOM 2223 C CA . GLU A 1 261 ? 11.015 -15.400 -24.795 1.00 62.66 261 GLU A CA 1
ATOM 2224 C C . GLU A 1 261 ? 10.777 -13.887 -24.825 1.00 62.66 261 GLU A C 1
ATOM 2226 O O . GLU A 1 261 ? 9.864 -13.385 -24.162 1.00 62.66 261 GLU A O 1
ATOM 2231 N N . VAL A 1 262 ? 11.528 -13.165 -25.664 1.00 60.25 262 VAL A N 1
ATOM 2232 C CA . VAL A 1 262 ? 11.349 -11.717 -25.864 1.00 60.25 262 VAL A CA 1
ATOM 2233 C C . VAL A 1 262 ? 9.973 -11.415 -26.468 1.00 60.25 262 VAL A C 1
ATOM 2235 O O . VAL A 1 262 ? 9.277 -10.512 -25.996 1.00 60.25 262 VAL A O 1
ATOM 2238 N N . LYS A 1 263 ? 9.533 -12.199 -27.464 1.00 57.22 263 LYS A N 1
ATOM 2239 C CA . LYS A 1 263 ? 8.201 -12.064 -28.080 1.00 57.22 263 LYS A CA 1
ATOM 2240 C C . LYS A 1 263 ? 7.070 -12.432 -27.125 1.00 57.22 263 LYS A C 1
ATOM 2242 O O . LYS A 1 263 ? 6.163 -11.627 -26.954 1.00 57.22 263 LYS A O 1
ATOM 2247 N N . ASN A 1 264 ? 7.162 -13.568 -26.433 1.00 60.12 264 ASN A N 1
ATOM 2248 C CA . ASN A 1 264 ? 6.150 -13.991 -25.463 1.00 60.12 264 ASN A CA 1
ATOM 2249 C C . ASN A 1 264 ? 5.964 -12.945 -24.354 1.00 60.12 264 ASN A C 1
ATOM 2251 O O . ASN A 1 264 ? 4.836 -12.634 -23.975 1.00 60.12 264 ASN A O 1
ATOM 2255 N N . THR A 1 265 ? 7.051 -12.349 -23.859 1.00 59.53 265 THR A N 1
ATOM 2256 C CA . THR A 1 265 ? 6.961 -11.311 -22.821 1.00 59.53 265 THR A CA 1
ATOM 2257 C C . THR A 1 265 ? 6.373 -10.004 -23.368 1.00 59.53 265 THR A C 1
ATOM 2259 O O . THR A 1 265 ? 5.643 -9.320 -22.651 1.00 59.53 265 THR A O 1
ATOM 2262 N N . SER A 1 266 ? 6.634 -9.690 -24.643 1.00 55.38 266 SER A N 1
ATOM 2263 C CA . SER A 1 266 ? 6.115 -8.506 -25.342 1.00 55.38 266 SER A CA 1
ATOM 2264 C C . SER A 1 266 ? 4.620 -8.599 -25.667 1.00 55.38 266 SER A C 1
ATOM 2266 O O . SER A 1 266 ? 3.868 -7.652 -25.423 1.00 55.38 266 SER A O 1
ATOM 2268 N N . GLU A 1 267 ? 4.178 -9.753 -26.167 1.00 52.09 267 GLU A N 1
ATOM 2269 C CA . GLU A 1 267 ? 2.794 -10.033 -26.567 1.00 52.09 267 GLU A CA 1
ATOM 2270 C C . GLU A 1 267 ? 1.864 -10.176 -25.353 1.00 52.09 267 GLU A C 1
ATOM 2272 O O . GLU A 1 267 ? 0.757 -9.646 -25.359 1.00 52.09 267 GLU A O 1
ATOM 2277 N N . THR A 1 268 ? 2.335 -10.790 -24.262 1.00 54.75 268 THR A N 1
ATOM 2278 C CA . THR A 1 268 ? 1.521 -11.007 -23.047 1.00 54.75 268 THR A CA 1
ATOM 2279 C C . THR A 1 268 ? 1.258 -9.712 -22.259 1.00 54.75 268 THR A C 1
ATOM 2281 O O . THR A 1 268 ? 0.340 -9.655 -21.443 1.00 54.75 268 THR A O 1
ATOM 2284 N N . LYS A 1 269 ? 2.055 -8.654 -22.474 1.00 53.06 269 LYS A N 1
ATOM 2285 C CA . LYS A 1 269 ? 2.035 -7.427 -21.652 1.00 53.06 269 LYS A CA 1
ATOM 2286 C C . LYS A 1 269 ? 1.647 -6.151 -22.415 1.00 53.06 269 LYS A C 1
ATOM 2288 O O . LYS A 1 269 ? 1.838 -5.063 -21.881 1.00 53.06 269 LYS A O 1
ATOM 2293 N N . ASN A 1 270 ? 1.085 -6.259 -23.629 1.00 52.56 270 ASN A N 1
ATOM 2294 C CA . ASN A 1 270 ? 0.750 -5.111 -24.497 1.00 52.56 270 ASN A CA 1
ATOM 2295 C C . ASN A 1 270 ? 1.941 -4.151 -24.713 1.00 52.56 270 ASN A C 1
ATOM 2297 O O . ASN A 1 270 ? 1.790 -2.928 -24.766 1.00 52.56 270 ASN A O 1
ATOM 2301 N N . LEU A 1 271 ? 3.153 -4.701 -24.846 1.00 56.31 271 LEU A N 1
ATOM 2302 C CA . LEU A 1 271 ? 4.388 -3.936 -25.030 1.00 56.31 271 LEU A CA 1
ATOM 2303 C C . LEU A 1 271 ? 4.518 -3.508 -26.500 1.00 56.31 271 LEU A C 1
ATOM 2305 O O . LEU A 1 271 ? 5.359 -3.995 -27.255 1.00 56.31 271 LEU A O 1
ATOM 2309 N N . HIS A 1 272 ? 3.658 -2.574 -26.916 1.00 55.34 272 HIS A N 1
ATOM 2310 C CA . HIS A 1 272 ? 3.516 -2.107 -28.300 1.00 55.34 272 HIS A CA 1
ATOM 2311 C C . HIS A 1 272 ? 4.801 -1.530 -28.914 1.00 55.34 272 HIS A C 1
ATOM 2313 O O . HIS A 1 272 ? 4.878 -1.400 -30.135 1.00 55.34 272 HIS A O 1
ATOM 2319 N N . PHE A 1 273 ? 5.806 -1.178 -28.109 1.00 56.50 273 PHE A N 1
ATOM 2320 C CA . PHE A 1 273 ? 7.066 -0.618 -28.599 1.00 56.50 273 PHE A CA 1
ATOM 2321 C C . PHE A 1 273 ? 7.879 -1.626 -29.418 1.00 56.50 273 PHE A C 1
ATOM 2323 O O . PHE A 1 273 ? 8.440 -1.241 -30.441 1.00 56.50 273 PHE A O 1
ATOM 2330 N N . PHE A 1 274 ? 7.878 -2.913 -29.049 1.00 57.03 274 PHE A N 1
ATOM 2331 C CA . PHE A 1 274 ? 8.553 -3.960 -29.824 1.00 57.03 274 PHE A CA 1
ATOM 2332 C C . PHE A 1 274 ? 7.927 -4.103 -31.219 1.00 57.03 274 PHE A C 1
ATOM 2334 O O . PHE A 1 274 ? 8.619 -4.007 -32.235 1.00 57.03 274 PHE A O 1
ATOM 2341 N N . THR A 1 275 ? 6.600 -4.235 -31.277 1.00 59.09 275 THR A N 1
ATOM 2342 C CA . THR A 1 275 ? 5.847 -4.345 -32.533 1.00 59.09 275 THR A CA 1
ATOM 2343 C C . THR A 1 275 ? 5.977 -3.078 -33.383 1.00 59.09 275 THR A C 1
ATOM 2345 O O . THR A 1 275 ? 6.204 -3.173 -34.587 1.00 59.09 275 THR A O 1
ATOM 2348 N N . LYS A 1 276 ? 5.923 -1.885 -32.770 1.00 61.97 276 LYS A N 1
ATOM 2349 C CA . LYS A 1 276 ? 6.113 -0.604 -33.474 1.00 61.97 276 LYS A CA 1
ATOM 2350 C C . LYS A 1 276 ? 7.526 -0.447 -34.038 1.00 61.97 276 LYS A C 1
ATOM 2352 O O . LYS A 1 276 ? 7.661 -0.015 -35.177 1.00 61.97 276 LYS A O 1
ATOM 2357 N N . MET A 1 277 ? 8.575 -0.817 -33.297 1.00 60.25 277 MET A N 1
ATOM 2358 C CA . MET A 1 277 ? 9.954 -0.754 -33.804 1.00 60.25 277 MET A CA 1
ATOM 2359 C C . MET A 1 277 ? 10.182 -1.704 -34.986 1.00 60.25 277 MET A C 1
ATOM 2361 O O . MET A 1 277 ? 10.870 -1.341 -35.938 1.00 60.25 277 MET A O 1
ATOM 2365 N N . GLN A 1 278 ? 9.588 -2.901 -34.963 1.00 62.41 278 GLN A N 1
ATOM 2366 C CA . GLN A 1 278 ? 9.658 -3.825 -36.100 1.00 62.41 278 GLN A CA 1
ATOM 2367 C C . GLN A 1 278 ? 8.911 -3.294 -37.328 1.00 62.41 278 GLN A C 1
ATOM 2369 O O . GLN A 1 278 ? 9.432 -3.384 -38.436 1.00 62.41 278 GLN A O 1
ATOM 2374 N N . GLN A 1 279 ? 7.737 -2.689 -37.136 1.00 62.16 279 GLN A N 1
ATOM 2375 C CA . GLN A 1 279 ? 6.967 -2.062 -38.215 1.00 62.16 279 GLN A CA 1
ATOM 2376 C C . GLN A 1 279 ? 7.685 -0.852 -38.831 1.00 62.16 279 GLN A C 1
ATOM 2378 O O . GLN A 1 279 ? 7.600 -0.649 -40.038 1.00 62.16 279 GLN A O 1
ATOM 2383 N N . LEU A 1 280 ? 8.420 -0.069 -38.033 1.00 58.56 280 LEU A N 1
ATOM 2384 C CA . LEU A 1 280 ? 9.217 1.062 -38.526 1.00 58.56 280 LEU A CA 1
ATOM 2385 C C . LEU A 1 280 ? 10.433 0.628 -39.354 1.00 58.56 280 LEU A C 1
ATOM 2387 O O . LEU A 1 280 ? 10.835 1.367 -40.237 1.00 58.56 280 LEU A O 1
ATOM 2391 N N . LYS A 1 281 ? 10.996 -0.562 -39.106 1.00 56.41 281 LYS A N 1
ATOM 2392 C CA . LYS A 1 281 ? 12.081 -1.135 -39.927 1.00 56.41 281 LYS A CA 1
ATOM 2393 C C . LYS A 1 281 ? 11.621 -1.675 -41.286 1.00 56.41 281 LYS A C 1
ATOM 2395 O O . LYS A 1 281 ? 12.467 -1.954 -42.128 1.00 56.41 281 LYS A O 1
ATOM 2400 N N . GLN A 1 282 ? 10.321 -1.912 -41.458 1.00 52.09 282 GLN A N 1
A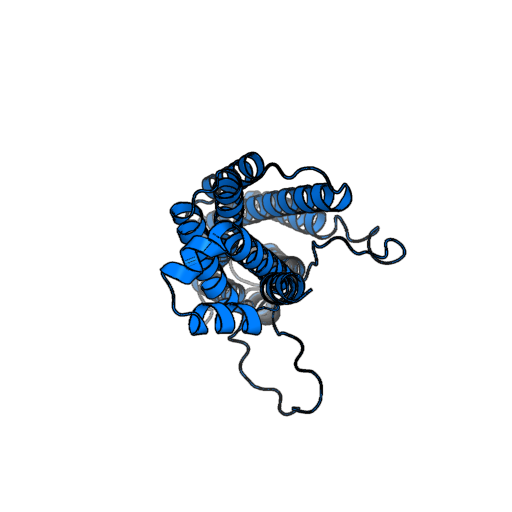TOM 2401 C CA . GLN A 1 282 ? 9.730 -2.446 -42.692 1.00 52.09 282 GLN A CA 1
ATOM 2402 C C . GLN A 1 282 ? 9.193 -1.347 -43.627 1.00 52.09 282 GLN A C 1
ATOM 2404 O O . GLN A 1 282 ? 8.714 -1.668 -44.713 1.00 52.09 282 GLN A O 1
ATOM 2409 N N . LYS A 1 283 ? 9.258 -0.078 -43.205 1.00 44.38 283 LYS A N 1
ATOM 2410 C CA . LYS A 1 283 ? 9.016 1.109 -44.033 1.00 44.38 283 LYS A CA 1
ATOM 2411 C C . LYS A 1 283 ? 10.342 1.723 -44.455 1.00 44.38 283 LYS A C 1
ATOM 2413 O O . LYS A 1 283 ? 10.363 2.285 -45.567 1.00 44.38 283 LYS A O 1
#

InterPro domains:
  IPR018544 KICSTOR subunit 2 [PF09404] (5-280)
  IPR018544 KICSTOR subunit 2 [PTHR31581] (4-283)
  IPR038060 KICSTOR complex protein C12orf66-like, central domain superfamily [G3DSA:1.10.3450.30] (84-283)
  IPR038060 KICSTOR complex protein C12orf66-like, central domain superfamily [SSF158548] (105-267)